Protein AF-A0A7V7DQH1-F1 (afdb_monomer_lite)

Secondary structure (DSSP, 8-state):
--EEEEEE-SGGGSHHHHHHH-TT-EEEEEEEEEEEEEEEBTTS-EEEEEEEEEEEEEEEEEEEHHHHHHHHHHTTGGGTSEEEEEEEETTTEEEEEEEES--SB----HHHHHHHHHHHHHTT--HHHHHHHHHTS--TTS--TTEESSSTTS-SSSEEEEEEEEESS-EEE--TTSPPEEE-SEEEEEEEE--STTHHHHHHHHHH-SS----SHHHHHHHHSEEEEEEEEET--HHHHHHHTTTS--SSTTSS-TT-SS-S-SEEE--TTSPPPP--THHHHGGGTS---

Structure (mmCIF, N/CA/C/O backbone):
data_AF-A0A7V7DQH1-F1
#
_entry.id   AF-A0A7V7DQH1-F1
#
loop_
_atom_site.group_PDB
_atom_site.id
_atom_site.type_symbol
_atom_site.label_atom_id
_atom_site.label_alt_id
_atom_site.label_comp_id
_atom_site.label_asym_id
_atom_site.label_entity_id
_atom_site.label_seq_id
_atom_site.pdbx_PDB_ins_code
_atom_site.Cartn_x
_atom_site.Cartn_y
_atom_site.Cartn_z
_atom_site.occupancy
_atom_site.B_iso_or_equiv
_atom_site.auth_seq_id
_atom_site.auth_comp_id
_atom_site.auth_asym_id
_atom_site.auth_atom_id
_atom_site.pdbx_PDB_model_num
ATOM 1 N N . MET A 1 1 ? -2.880 2.477 38.864 1.00 61.25 1 MET A N 1
ATOM 2 C CA . MET A 1 1 ? -2.645 3.079 37.537 1.00 61.25 1 MET A CA 1
ATOM 3 C C . MET A 1 1 ? -4.002 3.330 36.919 1.00 61.25 1 MET A C 1
ATOM 5 O O . MET A 1 1 ? -4.800 2.398 36.905 1.00 61.25 1 MET A O 1
ATOM 9 N N . MET A 1 2 ? -4.303 4.568 36.522 1.00 75.62 2 MET A N 1
ATOM 10 C CA . MET A 1 2 ? -5.535 4.834 35.783 1.00 75.62 2 MET A CA 1
ATOM 11 C C . MET A 1 2 ? -5.415 4.173 34.412 1.00 75.62 2 MET A C 1
ATOM 13 O O . MET A 1 2 ? -4.374 4.250 33.760 1.00 75.62 2 MET A O 1
ATOM 17 N N . THR A 1 3 ? -6.457 3.448 34.032 1.00 85.88 3 THR A N 1
ATOM 18 C CA . THR A 1 3 ? -6.569 2.834 32.713 1.00 85.88 3 THR A CA 1
ATOM 19 C C . THR A 1 3 ? -7.811 3.388 32.049 1.00 85.88 3 THR A C 1
ATOM 21 O O . THR A 1 3 ? -8.780 3.744 32.726 1.00 85.88 3 THR A O 1
ATOM 24 N N . ARG A 1 4 ? -7.776 3.489 30.727 1.00 93.25 4 ARG A N 1
ATOM 25 C CA . ARG A 1 4 ? -8.931 3.899 29.937 1.00 93.25 4 ARG A CA 1
ATOM 26 C C . ARG A 1 4 ? -9.144 2.944 28.783 1.00 93.25 4 ARG A C 1
ATOM 28 O O . ARG A 1 4 ? -8.233 2.219 28.385 1.00 93.25 4 ARG A O 1
ATOM 35 N N . LEU A 1 5 ? -10.363 2.940 28.270 1.00 97.00 5 LEU A N 1
ATOM 36 C CA . LEU A 1 5 ? -10.703 2.141 27.109 1.00 97.00 5 LEU A CA 1
ATOM 37 C C . LEU A 1 5 ? -10.223 2.843 25.842 1.00 97.00 5 LEU A C 1
ATOM 39 O O . LEU A 1 5 ? -10.343 4.060 25.721 1.00 97.00 5 LEU A O 1
ATOM 43 N N . TYR A 1 6 ? -9.701 2.065 24.905 1.00 96.69 6 TYR A N 1
ATOM 44 C CA . TYR A 1 6 ? -9.311 2.503 23.575 1.00 96.69 6 TYR A CA 1
ATOM 45 C C . TYR A 1 6 ? -9.960 1.594 22.534 1.00 96.69 6 TYR A C 1
ATOM 47 O O . TYR A 1 6 ? -9.806 0.371 22.579 1.00 96.69 6 TYR A O 1
ATOM 55 N N . PHE A 1 7 ? -10.694 2.199 21.605 1.00 97.38 7 PHE A N 1
ATOM 56 C CA . PHE A 1 7 ? -11.323 1.521 20.484 1.00 97.38 7 PHE A CA 1
ATOM 57 C C . PHE A 1 7 ? -10.452 1.647 19.230 1.00 97.38 7 PHE A C 1
ATOM 59 O O . PHE A 1 7 ? -10.270 2.730 18.669 1.00 97.38 7 PHE A O 1
ATOM 66 N N . ALA A 1 8 ? -9.927 0.511 18.774 1.00 96.00 8 ALA A N 1
ATOM 67 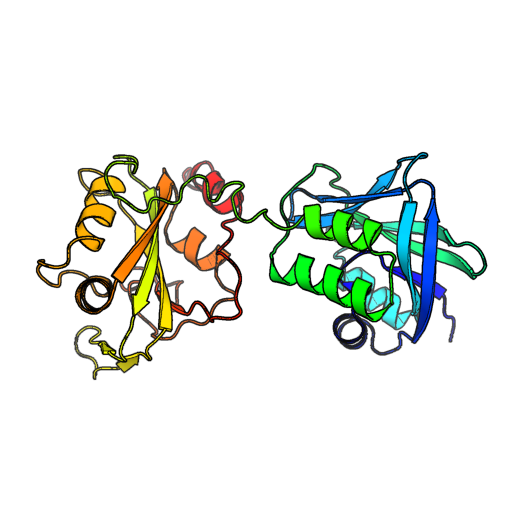C CA . ALA A 1 8 ? -9.135 0.403 17.558 1.00 96.00 8 ALA A CA 1
ATOM 68 C C . ALA A 1 8 ? -9.970 -0.184 16.414 1.00 96.00 8 ALA A C 1
ATOM 70 O O . ALA A 1 8 ? -10.544 -1.259 16.554 1.00 96.00 8 ALA A O 1
ATOM 71 N N . TYR A 1 9 ? -9.967 0.473 15.257 1.00 95.25 9 TYR A N 1
ATOM 72 C CA . TYR A 1 9 ? -10.660 0.021 14.038 1.00 95.25 9 TYR A CA 1
ATOM 73 C C . TYR A 1 9 ? -9.709 -0.172 12.839 1.00 95.25 9 TYR A C 1
ATOM 75 O O . TYR A 1 9 ? -10.132 -0.587 11.763 1.00 95.25 9 TYR A O 1
ATOM 83 N N . GLY A 1 10 ? -8.421 0.153 13.012 1.00 93.00 10 GLY A N 1
ATOM 84 C CA . GLY A 1 10 ? -7.373 0.074 11.991 1.00 93.00 10 GLY A CA 1
ATOM 85 C C . GLY A 1 10 ? -6.230 -0.860 12.393 1.00 93.00 10 GLY A C 1
ATOM 86 O O . GLY A 1 10 ? -6.445 -1.916 12.984 1.00 93.00 10 GLY A O 1
ATOM 87 N N . SER A 1 11 ? -4.987 -0.480 12.091 1.00 85.38 11 SER A N 1
ATOM 88 C CA . SER A 1 11 ? -3.811 -1.343 12.311 1.00 85.38 11 SER A CA 1
ATOM 89 C C . SER A 1 11 ? -3.567 -1.697 13.790 1.00 85.38 11 SER A C 1
ATOM 91 O O . SER A 1 11 ? -3.067 -2.780 14.092 1.00 85.38 11 SER A O 1
ATOM 93 N N . ASN A 1 12 ? -4.020 -0.843 14.715 1.00 90.88 12 ASN A N 1
ATOM 94 C CA . ASN A 1 12 ? -4.047 -1.089 16.163 1.00 90.88 12 ASN A CA 1
ATOM 95 C C . ASN A 1 12 ? -5.016 -2.219 16.594 1.00 90.88 12 ASN A C 1
ATOM 97 O O . ASN A 1 12 ? -5.122 -2.534 17.774 1.00 90.88 12 ASN A O 1
ATOM 101 N N . MET A 1 13 ? -5.737 -2.871 15.679 1.00 93.50 13 MET A N 1
ATOM 102 C CA . MET A 1 13 ? -6.427 -4.131 15.991 1.00 93.50 13 MET A CA 1
ATOM 103 C C . MET A 1 13 ? -5.450 -5.316 16.090 1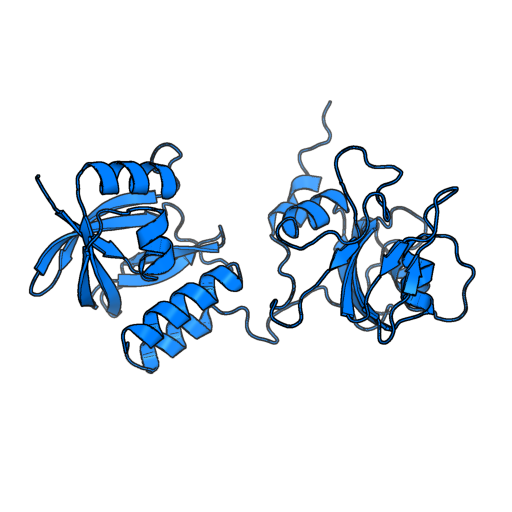.00 93.50 13 MET A C 1
ATOM 105 O O . MET A 1 13 ? -5.720 -6.301 16.780 1.00 93.50 13 MET A O 1
ATOM 109 N N . CYS A 1 14 ? -4.299 -5.235 15.412 1.00 86.81 14 CYS A N 1
ATOM 110 C CA . CYS A 1 14 ? -3.291 -6.290 15.408 1.00 86.81 14 CYS A CA 1
ATOM 111 C C . CYS A 1 14 ? -2.554 -6.343 16.754 1.00 86.81 14 CYS A C 1
ATOM 113 O O . CYS A 1 14 ? -1.917 -5.374 17.170 1.00 86.81 14 CYS A O 1
ATOM 115 N N . LYS A 1 15 ? -2.570 -7.511 17.409 1.00 80.31 15 LYS A N 1
ATOM 116 C CA . LYS A 1 15 ? -1.945 -7.710 18.727 1.00 80.31 15 LYS A CA 1
ATOM 117 C C . LYS A 1 15 ? -0.443 -7.421 18.721 1.00 80.31 15 LYS A C 1
ATOM 119 O O . LYS A 1 15 ? 0.053 -6.790 19.647 1.00 80.31 15 LYS A O 1
ATOM 124 N N . THR A 1 16 ? 0.273 -7.865 17.690 1.00 76.62 16 THR A N 1
ATOM 125 C CA . THR A 1 16 ? 1.726 -7.669 17.581 1.00 76.62 16 THR A CA 1
ATOM 126 C C . THR A 1 16 ? 2.078 -6.195 17.392 1.00 76.62 16 THR A C 1
ATOM 128 O O . THR A 1 16 ? 2.995 -5.697 18.039 1.00 76.62 16 THR A O 1
ATOM 131 N N . GLN A 1 17 ? 1.319 -5.475 16.557 1.00 78.69 17 GLN A N 1
ATOM 132 C CA . GLN A 1 17 ? 1.522 -4.036 16.367 1.00 78.69 17 GLN A CA 1
ATOM 133 C C . GLN A 1 17 ? 1.190 -3.252 17.639 1.00 78.69 17 GLN A C 1
ATOM 135 O O . GLN A 1 17 ? 1.956 -2.370 18.024 1.00 78.69 17 GLN A O 1
ATOM 140 N N . MET A 1 18 ? 0.104 -3.613 18.329 1.00 85.56 18 MET A N 1
ATOM 141 C CA . MET A 1 18 ? -0.248 -2.991 19.605 1.00 85.56 18 MET A CA 1
ATOM 142 C C . MET A 1 18 ? 0.793 -3.238 20.682 1.00 85.56 18 MET A C 1
ATOM 144 O O . MET A 1 18 ? 1.191 -2.288 21.336 1.00 85.56 18 MET A O 1
ATOM 148 N N . ALA A 1 19 ? 1.305 -4.460 20.828 1.00 79.75 19 ALA A N 1
ATOM 149 C CA . ALA A 1 19 ? 2.340 -4.749 21.819 1.00 79.75 19 ALA A CA 1
ATOM 150 C C . ALA A 1 19 ? 3.630 -3.937 21.590 1.00 79.75 19 ALA A C 1
ATOM 152 O O . ALA A 1 19 ? 4.309 -3.591 22.551 1.00 79.75 19 ALA A O 1
ATOM 153 N N . ALA A 1 20 ? 3.961 -3.616 20.333 1.00 74.00 20 ALA A N 1
ATOM 154 C CA . ALA A 1 20 ? 5.116 -2.783 20.003 1.00 74.00 20 ALA A CA 1
ATOM 155 C C . ALA A 1 20 ? 4.892 -1.291 20.309 1.00 74.00 20 ALA A C 1
ATOM 157 O O . ALA A 1 20 ? 5.822 -0.611 20.734 1.00 74.00 20 ALA A O 1
ATOM 158 N N . ARG A 1 21 ? 3.674 -0.779 20.086 1.00 82.00 21 ARG A N 1
ATOM 159 C CA . ARG A 1 21 ? 3.314 0.639 20.303 1.00 82.00 21 ARG A CA 1
ATOM 160 C C . ARG A 1 21 ? 2.955 0.936 21.755 1.00 82.00 21 ARG A C 1
ATOM 162 O O . ARG A 1 21 ? 3.236 2.010 22.265 1.00 82.00 21 ARG A O 1
ATOM 169 N N . SER A 1 22 ? 2.311 -0.025 22.396 1.00 85.62 22 SER A N 1
ATOM 170 C CA . SER A 1 22 ? 1.648 0.096 23.684 1.00 85.62 22 SER A CA 1
ATOM 171 C C . SER A 1 22 ? 1.810 -1.220 24.463 1.00 85.62 22 SER A C 1
ATOM 173 O O . SER A 1 22 ? 0.903 -2.056 24.500 1.00 85.62 22 SER A O 1
ATOM 175 N N . PRO A 1 23 ? 2.990 -1.455 25.066 1.00 84.31 23 PRO A N 1
ATOM 176 C CA . PRO A 1 23 ? 3.298 -2.717 25.740 1.00 84.31 23 PRO A CA 1
ATOM 177 C C . PRO A 1 23 ? 2.399 -3.022 26.946 1.00 84.31 23 PRO A C 1
ATOM 179 O O . PRO A 1 23 ? 2.275 -4.185 27.330 1.00 84.31 23 PRO A O 1
ATOM 182 N N . GLY A 1 24 ? 1.791 -1.995 27.555 1.00 86.06 24 GLY A N 1
ATOM 183 C CA . GLY A 1 24 ? 0.866 -2.138 28.679 1.00 86.06 24 GLY A CA 1
ATOM 184 C C . GLY A 1 24 ? -0.577 -2.436 28.265 1.00 86.06 24 GLY A C 1
ATOM 185 O O . GLY A 1 24 ? -1.389 -2.776 29.129 1.00 86.06 24 GLY A O 1
ATOM 186 N N . ALA A 1 25 ? -0.903 -2.359 26.968 1.00 91.94 25 ALA A N 1
ATOM 187 C CA . ALA A 1 25 ? -2.261 -2.560 26.482 1.00 91.94 25 ALA A CA 1
ATOM 188 C C . ALA A 1 25 ? -2.753 -3.998 26.685 1.00 91.94 25 ALA A C 1
ATOM 190 O O . ALA A 1 25 ? -2.120 -4.976 26.278 1.00 91.94 25 ALA A O 1
ATOM 191 N N . GLN A 1 26 ? -3.962 -4.126 27.227 1.00 94.00 26 GLN A N 1
ATOM 192 C CA . GLN A 1 26 ? -4.648 -5.405 27.388 1.00 94.00 26 GLN A CA 1
ATOM 193 C C . GLN A 1 26 ? -5.870 -5.474 26.479 1.00 94.00 26 GLN A C 1
ATOM 195 O O . GLN A 1 26 ? -6.753 -4.621 26.546 1.00 94.00 26 GLN A O 1
ATOM 200 N N . ARG A 1 27 ? -5.948 -6.504 25.630 1.00 94.81 27 ARG A N 1
ATOM 201 C CA . ARG A 1 27 ? -7.113 -6.712 24.761 1.00 94.81 27 ARG A CA 1
ATOM 202 C C . ARG A 1 27 ? -8.289 -7.205 25.597 1.00 94.81 27 ARG A C 1
ATOM 204 O O . ARG A 1 27 ? -8.211 -8.303 26.143 1.00 94.81 27 ARG A O 1
ATOM 211 N N . LEU A 1 28 ? -9.370 -6.434 25.655 1.00 95.12 28 LEU A N 1
ATOM 212 C CA . LEU A 1 28 ? -10.588 -6.808 26.380 1.00 95.12 28 LEU A CA 1
ATOM 213 C C . LEU A 1 28 ? -11.578 -7.576 25.503 1.00 95.12 28 LEU A C 1
ATOM 215 O O . LEU A 1 28 ? -12.331 -8.403 26.009 1.00 95.12 28 LEU A O 1
ATOM 219 N N . GLY A 1 29 ? -11.589 -7.316 24.196 1.00 93.00 29 GLY A N 1
ATOM 220 C CA . GLY A 1 29 ? -12.485 -7.998 23.269 1.00 93.00 29 GLY A CA 1
ATOM 221 C C . GLY A 1 29 ? -12.686 -7.235 21.971 1.00 93.00 29 GLY A C 1
ATOM 222 O O . GLY A 1 29 ? -11.903 -6.351 21.626 1.00 93.00 29 GLY A O 1
ATOM 223 N N . SER A 1 30 ? -13.751 -7.589 21.265 1.00 95.25 30 SER A N 1
ATOM 224 C CA . SER A 1 30 ? -14.192 -6.943 20.034 1.00 95.25 30 SER A CA 1
ATOM 225 C C . SER A 1 30 ? -15.632 -6.479 20.156 1.00 95.25 30 SER A C 1
ATOM 227 O O . SER A 1 30 ? -16.431 -7.126 20.833 1.00 95.25 30 SER A O 1
ATOM 229 N N . VAL A 1 31 ? -15.976 -5.398 19.466 1.00 96.38 31 VAL A N 1
ATOM 230 C CA . VAL A 1 31 ? -17.306 -4.788 19.538 1.00 96.38 31 VAL A CA 1
ATOM 231 C C . VAL A 1 31 ? -17.758 -4.290 18.170 1.00 96.38 31 VAL A C 1
ATOM 233 O O . VAL A 1 31 ? -16.936 -3.892 17.343 1.00 96.38 31 VAL A O 1
ATOM 236 N N . GLU A 1 32 ? -19.069 -4.319 17.951 1.00 96.31 32 GLU A N 1
ATOM 237 C CA . GLU A 1 32 ? -19.754 -3.671 16.833 1.00 96.31 32 GLU A CA 1
ATOM 238 C C . GLU A 1 32 ? -20.304 -2.323 17.306 1.00 96.31 32 GLU A C 1
ATOM 240 O O . GLU A 1 32 ? -20.982 -2.263 18.334 1.00 96.31 32 GLU A O 1
ATOM 245 N N . ILE A 1 33 ? -20.049 -1.253 16.556 1.00 95.25 33 ILE A N 1
ATOM 246 C CA . ILE A 1 33 ? -20.656 0.059 16.806 1.00 95.25 33 ILE A CA 1
ATOM 247 C C . ILE A 1 33 ? -21.391 0.552 15.562 1.00 95.25 33 ILE A C 1
ATOM 249 O O . ILE A 1 33 ? -20.958 0.311 14.435 1.00 95.25 33 ILE A O 1
ATOM 253 N N . ALA A 1 34 ? -22.511 1.240 15.769 1.00 94.69 34 ALA A N 1
ATOM 254 C CA . ALA A 1 34 ? -23.306 1.853 14.709 1.00 94.69 34 ALA A CA 1
ATOM 255 C C . ALA A 1 34 ? -22.957 3.338 14.539 1.00 94.69 34 ALA A C 1
ATOM 257 O O . ALA A 1 34 ? -22.399 3.958 15.442 1.00 94.69 34 ALA A O 1
ATOM 258 N N . GLY A 1 35 ? -23.324 3.917 13.396 1.00 93.81 35 GLY A N 1
ATOM 259 C CA . GLY A 1 35 ? -23.179 5.353 13.145 1.00 93.81 35 GLY A CA 1
ATOM 260 C C . GLY A 1 35 ? -21.861 5.761 12.490 1.00 93.81 35 GLY A C 1
ATOM 261 O O . GLY A 1 35 ? -21.661 6.945 12.221 1.00 93.81 35 GLY A O 1
ATOM 262 N N . TYR A 1 36 ? -20.991 4.795 12.194 1.00 94.81 36 TYR A N 1
ATOM 263 C CA . TYR A 1 36 ? -19.695 5.020 11.566 1.00 94.81 36 TYR A CA 1
ATOM 264 C C . TYR A 1 36 ? -19.475 4.061 10.401 1.00 94.81 36 TYR A C 1
ATOM 266 O O . TYR A 1 36 ? -19.968 2.932 10.407 1.00 94.81 36 TYR A O 1
ATOM 274 N N . ARG A 1 37 ? -18.681 4.507 9.427 1.00 93.75 37 ARG A N 1
ATOM 275 C CA . ARG A 1 37 ? -18.186 3.705 8.305 1.00 93.75 37 ARG A CA 1
ATOM 276 C C . ARG A 1 37 ? -16.665 3.770 8.241 1.00 93.75 37 ARG A C 1
ATOM 278 O O . ARG A 1 37 ? -16.081 4.838 8.419 1.00 93.75 37 ARG A O 1
ATOM 285 N N . PHE A 1 38 ? -16.043 2.630 7.951 1.00 95.06 38 PHE A N 1
ATOM 286 C CA . PHE A 1 38 ? -14.605 2.529 7.718 1.00 95.06 38 PHE A CA 1
ATOM 287 C C . PHE A 1 38 ? -14.215 3.181 6.384 1.00 95.06 38 PHE A C 1
ATOM 289 O O . PHE A 1 38 ? -14.853 2.945 5.356 1.00 95.06 38 PHE A O 1
ATOM 296 N N . LEU A 1 39 ? -13.140 3.968 6.392 1.00 91.31 39 LEU A N 1
ATOM 297 C CA . LEU A 1 39 ? -12.598 4.631 5.211 1.00 91.31 39 LEU A CA 1
ATOM 298 C C . LEU A 1 39 ? -11.069 4.592 5.226 1.00 91.31 39 LEU A C 1
ATOM 300 O O . LEU A 1 39 ? -10.459 4.715 6.281 1.00 91.31 39 LEU A O 1
ATOM 304 N N . ILE A 1 40 ? -10.439 4.470 4.057 1.00 85.38 40 ILE A N 1
ATOM 305 C CA . ILE A 1 40 ? -9.021 4.808 3.893 1.00 85.38 40 ILE A CA 1
ATOM 306 C C . ILE A 1 40 ? -8.920 6.229 3.344 1.00 85.38 40 ILE A C 1
ATOM 308 O O . ILE A 1 40 ? -9.505 6.519 2.302 1.00 85.38 40 ILE A O 1
ATOM 312 N N . ASN A 1 41 ? -8.202 7.111 4.039 1.00 81.44 41 ASN A N 1
ATOM 313 C CA . ASN A 1 41 ? -8.057 8.513 3.648 1.00 81.44 41 ASN A CA 1
ATOM 314 C C . ASN A 1 41 ? -7.056 8.706 2.495 1.00 81.44 41 ASN A C 1
ATOM 316 O O . ASN A 1 41 ? -6.399 7.753 2.063 1.00 81.44 41 ASN A O 1
ATOM 320 N N . LYS A 1 42 ? -6.882 9.940 2.000 1.00 73.69 42 LYS A N 1
ATOM 321 C CA . LYS A 1 42 ? -5.991 10.222 0.858 1.00 73.69 42 LYS A CA 1
ATOM 322 C C . LYS A 1 42 ? -4.519 9.919 1.150 1.00 73.69 42 LYS A C 1
ATOM 324 O O . LYS A 1 42 ? -3.744 9.733 0.215 1.00 73.69 42 LYS A O 1
ATOM 329 N N . GLN A 1 43 ? -4.130 9.871 2.426 1.00 69.19 43 GLN A N 1
ATOM 330 C CA . GLN A 1 43 ? -2.795 9.461 2.866 1.00 69.19 43 GLN A CA 1
ATOM 331 C C . GLN A 1 43 ? -2.626 7.938 2.967 1.00 69.19 43 GLN A C 1
ATOM 333 O O . GLN A 1 43 ? -1.514 7.475 3.208 1.00 69.19 43 GLN A O 1
ATOM 338 N N . GLY A 1 44 ? -3.688 7.160 2.755 1.00 72.75 44 GLY A N 1
ATOM 339 C CA . GLY A 1 44 ? -3.641 5.701 2.768 1.00 72.75 44 GLY A CA 1
ATOM 340 C C . GLY A 1 44 ? -3.826 5.072 4.150 1.00 72.75 44 GLY A C 1
ATOM 341 O O . GLY A 1 44 ? -3.543 3.884 4.305 1.00 72.75 44 GLY A O 1
ATOM 342 N N . TYR A 1 45 ? -4.316 5.828 5.138 1.00 84.19 45 TYR A N 1
ATOM 343 C CA . TYR A 1 45 ? -4.554 5.341 6.499 1.00 84.19 45 TYR A CA 1
ATOM 344 C C . TYR A 1 45 ? -6.044 5.243 6.836 1.00 84.19 45 TYR A C 1
ATOM 346 O O . TYR A 1 45 ? -6.871 5.960 6.275 1.00 84.19 45 TYR A O 1
ATOM 354 N N . AL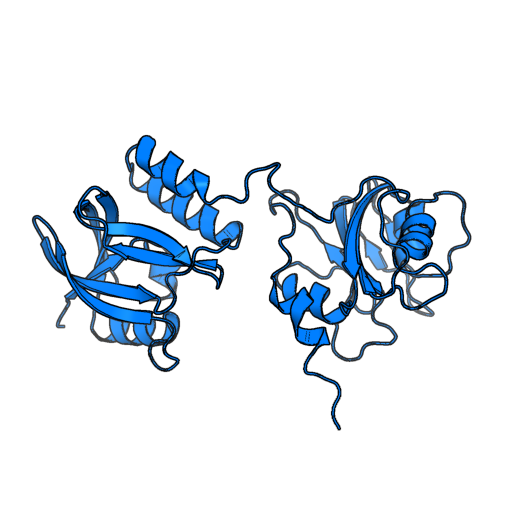A A 1 46 ? -6.381 4.337 7.753 1.00 90.81 46 ALA A N 1
ATOM 355 C CA . ALA A 1 46 ? -7.749 4.108 8.192 1.00 90.81 46 ALA A CA 1
ATOM 356 C C . ALA A 1 46 ? -8.298 5.284 9.007 1.00 90.81 46 ALA A C 1
ATOM 358 O O . ALA A 1 46 ? -7.666 5.751 9.943 1.00 90.81 46 ALA A O 1
ATOM 359 N N . THR A 1 47 ? -9.523 5.691 8.705 1.00 92.88 47 THR A N 1
ATOM 360 C CA . THR A 1 47 ? -10.316 6.633 9.493 1.00 92.88 47 THR A CA 1
ATOM 361 C C . THR A 1 47 ? -11.771 6.175 9.543 1.00 92.88 47 THR A C 1
ATOM 363 O O . THR A 1 47 ? -12.164 5.211 8.877 1.00 92.88 47 THR A O 1
ATOM 366 N N . LEU A 1 48 ? -12.578 6.873 10.334 1.00 92.69 48 LEU A N 1
ATOM 367 C CA . LEU A 1 48 ? -14.016 6.679 10.416 1.00 92.69 48 LEU A CA 1
ATOM 368 C C . LEU A 1 48 ? -14.732 7.946 9.958 1.00 92.69 48 LEU A C 1
ATOM 370 O O . LEU A 1 48 ? -14.351 9.056 10.330 1.00 92.69 48 LEU A O 1
ATOM 374 N N . ILE A 1 49 ? -15.796 7.765 9.184 1.00 91.44 49 ILE A N 1
ATOM 375 C CA . ILE A 1 49 ? -16.726 8.836 8.818 1.00 91.44 49 ILE A CA 1
ATOM 376 C C . ILE A 1 49 ? -18.095 8.557 9.430 1.00 91.44 49 ILE A C 1
ATOM 378 O O . ILE A 1 49 ? -18.487 7.396 9.570 1.00 91.44 49 ILE A O 1
ATOM 382 N N . SER A 1 50 ? -18.823 9.613 9.785 1.00 90.19 50 SER A N 1
ATOM 383 C CA . SER A 1 50 ? -20.184 9.489 10.307 1.00 90.19 50 SER A CA 1
ATOM 384 C C . SER A 1 50 ? -21.127 8.965 9.223 1.00 90.19 50 SER A C 1
ATOM 386 O O . SER A 1 50 ? -21.277 9.577 8.167 1.00 90.19 50 SER A O 1
ATOM 388 N N . ASP A 1 51 ? -21.787 7.847 9.499 1.00 93.12 51 ASP A N 1
ATOM 389 C CA . ASP A 1 51 ? -22.814 7.245 8.649 1.00 93.12 51 ASP A CA 1
ATOM 390 C C . ASP A 1 51 ? -23.831 6.522 9.551 1.00 93.12 51 ASP A C 1
ATOM 392 O O . ASP A 1 51 ? -23.569 5.402 9.997 1.00 93.12 51 ASP A O 1
ATOM 396 N N . PRO A 1 52 ? -25.003 7.134 9.823 1.00 92.00 52 PRO A N 1
ATOM 397 C CA . PRO A 1 52 ? -26.038 6.568 10.694 1.00 92.00 52 PRO A CA 1
ATOM 398 C C . PRO A 1 52 ? -26.544 5.180 10.282 1.00 92.00 52 PRO A C 1
ATOM 400 O O . PRO A 1 52 ? -27.131 4.475 11.100 1.00 92.00 52 PRO A O 1
ATOM 403 N N . SER A 1 53 ? -26.354 4.795 9.017 1.00 92.19 53 SER A N 1
ATOM 404 C CA . SER A 1 53 ? -26.794 3.505 8.479 1.00 92.19 53 SER A CA 1
ATOM 405 C C . SER A 1 53 ? -25.722 2.417 8.561 1.00 92.19 53 SER A C 1
ATOM 407 O O . SER A 1 53 ? -26.037 1.231 8.437 1.00 92.19 53 SER A O 1
ATOM 409 N N . ALA A 1 54 ? -24.463 2.809 8.760 1.00 93.50 54 ALA A N 1
ATOM 410 C CA . ALA A 1 54 ? -23.330 1.905 8.765 1.00 93.50 54 ALA A CA 1
ATOM 411 C C . ALA A 1 54 ? -22.992 1.409 10.169 1.00 93.50 54 ALA A C 1
ATOM 413 O O . ALA A 1 54 ? -23.411 1.954 11.198 1.00 93.50 54 ALA A O 1
ATOM 414 N N . ARG A 1 55 ? -22.222 0.326 10.181 1.00 94.06 55 ARG A N 1
ATOM 415 C CA . ARG A 1 55 ? -21.688 -0.286 11.385 1.00 94.06 55 ARG A CA 1
ATOM 416 C C . ARG A 1 55 ? -20.249 -0.691 11.134 1.00 94.06 55 ARG A C 1
ATOM 418 O O . ARG A 1 55 ? -19.911 -1.101 10.025 1.00 94.06 55 ARG A O 1
ATOM 425 N N . ILE A 1 56 ? -19.426 -0.617 12.168 1.00 95.75 56 ILE A N 1
ATOM 426 C CA . ILE A 1 56 ? -18.040 -1.074 12.125 1.00 95.75 56 ILE A CA 1
ATOM 427 C C . ILE A 1 56 ? -17.771 -2.054 13.254 1.00 95.75 56 ILE A C 1
ATOM 429 O O . ILE A 1 56 ? -18.420 -2.018 14.298 1.00 95.75 56 ILE A O 1
ATOM 433 N N . PHE A 1 57 ? -16.757 -2.884 13.048 1.00 97.19 57 PHE A N 1
ATOM 434 C CA . PHE A 1 57 ? -16.192 -3.739 14.078 1.00 97.19 57 PHE A CA 1
ATOM 435 C C . PHE A 1 57 ? -14.794 -3.249 14.428 1.00 97.19 57 PHE A C 1
ATOM 437 O O . PHE A 1 57 ? -14.029 -2.849 13.545 1.00 97.19 57 PHE A O 1
ATOM 444 N N . GLY A 1 58 ? -14.460 -3.315 15.711 1.00 96.69 58 GLY A N 1
ATOM 445 C CA . GLY A 1 58 ? -13.139 -2.960 16.207 1.00 96.69 58 GLY A CA 1
ATOM 446 C C . GLY A 1 58 ? -12.765 -3.709 17.477 1.00 96.69 58 GLY A C 1
ATOM 447 O O . GLY A 1 58 ? -13.548 -4.482 18.033 1.00 96.69 58 GLY A O 1
ATOM 448 N N . THR A 1 59 ? -11.535 -3.483 17.920 1.00 97.00 59 THR A N 1
ATOM 449 C CA . THR A 1 59 ? -10.942 -4.076 19.116 1.00 97.00 59 THR A CA 1
ATOM 450 C C . THR A 1 59 ? -10.993 -3.091 20.272 1.00 97.00 59 THR A C 1
ATOM 452 O O . THR A 1 59 ? -10.604 -1.934 20.121 1.00 97.00 59 THR A O 1
ATOM 455 N N . ILE A 1 60 ? -11.410 -3.568 21.442 1.00 97.31 60 ILE A N 1
ATOM 456 C CA . ILE A 1 60 ? -11.328 -2.819 22.691 1.00 97.31 60 ILE A CA 1
ATOM 457 C C . ILE A 1 60 ? -10.065 -3.214 23.442 1.00 97.31 60 ILE A C 1
ATOM 459 O O . ILE A 1 60 ? -9.834 -4.387 23.757 1.00 97.31 60 ILE A O 1
ATOM 463 N N . TRP A 1 61 ? -9.279 -2.197 23.767 1.00 96.88 61 TRP A N 1
ATOM 464 C CA . TRP A 1 61 ? -8.091 -2.279 24.597 1.00 96.88 61 TRP A CA 1
ATOM 465 C C . TRP A 1 61 ? -8.313 -1.524 25.907 1.00 96.88 61 TRP A C 1
ATOM 467 O O . TRP A 1 61 ? -8.943 -0.470 25.923 1.00 96.88 61 TRP A O 1
ATOM 477 N N . SER A 1 62 ? -7.768 -2.041 27.002 1.00 96.00 62 SER A N 1
ATOM 478 C CA . SER A 1 62 ? -7.461 -1.253 28.193 1.00 96.00 62 SER A CA 1
ATOM 479 C C . SER A 1 62 ? -6.030 -0.750 28.051 1.00 96.00 62 SER A C 1
ATOM 481 O O . SER A 1 62 ? -5.125 -1.563 27.861 1.00 96.00 62 SER A O 1
ATOM 483 N N . ILE A 1 63 ? -5.833 0.566 28.097 1.00 95.19 63 ILE A N 1
ATOM 484 C CA . ILE A 1 63 ? -4.521 1.209 27.963 1.00 95.19 63 ILE A CA 1
ATOM 485 C C . ILE A 1 63 ? -4.205 2.041 29.208 1.00 95.19 63 ILE A C 1
ATOM 487 O O . ILE A 1 63 ? -5.107 2.599 29.840 1.00 95.19 63 ILE A O 1
ATOM 491 N N . THR A 1 64 ? -2.927 2.116 29.574 1.00 93.06 64 THR A N 1
ATOM 492 C CA . THR A 1 64 ? -2.434 3.021 30.624 1.00 93.06 64 THR A CA 1
ATOM 493 C C . THR A 1 64 ? -2.247 4.450 30.097 1.00 93.06 64 THR A C 1
ATOM 495 O O . THR A 1 64 ? -2.282 4.697 28.895 1.00 93.06 64 THR A O 1
ATOM 498 N N . GLU A 1 65 ? -1.997 5.418 30.980 1.00 89.75 65 GLU A N 1
ATOM 499 C CA . GLU A 1 65 ? -1.621 6.780 30.556 1.00 89.75 65 GLU A CA 1
ATOM 500 C C . GLU A 1 65 ? -0.315 6.807 29.741 1.00 89.75 65 GLU A C 1
ATOM 502 O O . GLU A 1 65 ? -0.186 7.578 28.792 1.00 89.75 65 GLU A O 1
ATOM 507 N N . GLN A 1 66 ? 0.651 5.939 30.072 1.00 87.81 66 GLN A N 1
ATOM 508 C CA . GLN A 1 66 ? 1.905 5.830 29.322 1.00 87.81 66 GLN A CA 1
ATOM 509 C C . GLN A 1 66 ? 1.669 5.260 27.920 1.00 87.81 66 GLN A C 1
ATOM 511 O O . GLN A 1 66 ? 2.264 5.733 26.953 1.00 87.81 66 GLN A O 1
ATOM 516 N N . ASP A 1 67 ? 0.788 4.268 27.815 1.00 88.44 67 ASP A N 1
ATOM 517 C CA . ASP A 1 67 ? 0.339 3.709 26.543 1.00 88.44 67 ASP A CA 1
ATOM 518 C C . ASP A 1 67 ? -0.349 4.769 25.671 1.00 88.44 67 ASP A C 1
ATOM 520 O O . ASP A 1 67 ? -0.026 4.890 24.491 1.00 88.44 67 ASP A O 1
ATOM 524 N N . GLU A 1 68 ? -1.249 5.576 26.246 1.00 88.94 68 GLU A N 1
ATOM 525 C CA . GLU A 1 68 ? -1.892 6.679 25.522 1.00 88.94 68 GLU A CA 1
ATOM 526 C C . GLU A 1 68 ? -0.862 7.682 24.997 1.00 88.94 68 GLU A C 1
ATOM 528 O O . GLU A 1 68 ? -0.921 8.044 23.827 1.00 88.94 68 GLU A O 1
ATOM 533 N N . ALA A 1 69 ? 0.118 8.081 25.813 1.00 85.50 69 ALA A N 1
ATOM 534 C CA . ALA A 1 69 ? 1.160 9.008 25.378 1.00 85.50 69 ALA A CA 1
ATOM 535 C C . ALA A 1 69 ? 2.004 8.448 24.214 1.00 85.50 69 ALA A C 1
ATOM 537 O O . ALA A 1 69 ? 2.404 9.200 23.325 1.00 85.50 69 ALA A O 1
ATOM 538 N N . GLN A 1 70 ? 2.266 7.135 24.185 1.00 83.25 70 GLN A N 1
ATOM 539 C CA . GLN A 1 70 ? 2.937 6.492 23.048 1.00 83.25 70 GLN A CA 1
ATOM 540 C C . GLN A 1 70 ? 2.044 6.446 21.804 1.00 83.25 70 GLN A C 1
ATOM 542 O O . GLN A 1 70 ? 2.521 6.707 20.698 1.00 83.25 70 GLN A O 1
ATOM 547 N N . LEU A 1 71 ? 0.751 6.161 21.975 1.00 82.56 71 LEU A N 1
ATOM 548 C CA . LEU A 1 71 ? -0.221 6.198 20.883 1.00 82.56 71 LEU A CA 1
ATOM 549 C C . LEU A 1 71 ? -0.365 7.614 20.312 1.00 82.56 71 LEU A C 1
ATOM 551 O O . LEU A 1 71 ? -0.354 7.760 19.100 1.00 82.56 71 LEU A O 1
ATOM 555 N N . ASP A 1 72 ? -0.390 8.659 21.139 1.00 81.88 72 ASP A N 1
ATOM 556 C CA . ASP A 1 72 ? -0.443 10.057 20.685 1.00 81.88 72 ASP A CA 1
ATOM 557 C C . ASP A 1 72 ? 0.750 10.436 19.792 1.00 81.88 72 ASP A C 1
ATOM 559 O O . ASP A 1 72 ? 0.593 11.147 18.793 1.00 81.88 72 ASP A O 1
ATOM 563 N N . ILE A 1 73 ? 1.949 9.955 20.146 1.00 73.31 73 ILE A N 1
ATOM 564 C CA . ILE A 1 73 ? 3.165 10.128 19.340 1.00 73.31 73 ILE A CA 1
ATOM 565 C C . ILE A 1 73 ? 3.026 9.359 18.024 1.00 73.31 73 ILE A C 1
ATOM 567 O O . ILE A 1 73 ? 3.316 9.905 16.961 1.00 73.31 73 ILE A O 1
ATOM 571 N N . TYR A 1 74 ? 2.565 8.108 18.088 1.00 63.19 74 TYR A N 1
ATOM 572 C CA . TYR A 1 74 ? 2.420 7.242 16.921 1.00 63.19 74 TYR A CA 1
ATOM 573 C C . TYR A 1 74 ? 1.376 7.766 15.921 1.00 63.19 74 TYR A C 1
ATOM 575 O O . TYR A 1 74 ? 1.671 7.928 14.738 1.00 63.19 74 TYR A O 1
ATOM 583 N N . GLU A 1 75 ? 0.185 8.115 16.405 1.00 63.47 75 GLU A N 1
ATOM 584 C CA . GLU A 1 75 ? -0.911 8.711 15.628 1.00 63.47 75 GLU A CA 1
ATOM 585 C C . GLU A 1 75 ? -0.609 10.167 15.221 1.00 63.47 75 GLU A C 1
ATOM 587 O O . GLU A 1 75 ? -1.381 10.811 14.508 1.00 63.47 75 GLU A O 1
ATOM 592 N N . SER A 1 76 ? 0.550 10.691 15.643 1.00 64.06 76 SER A N 1
ATOM 593 C CA . SER A 1 76 ? 1.085 11.996 15.263 1.00 64.06 76 SER A CA 1
ATOM 594 C C . SER A 1 76 ? 0.092 13.139 15.516 1.00 64.06 76 SER A C 1
ATOM 596 O O . SER A 1 76 ? -0.031 14.069 14.708 1.00 64.06 76 SER A O 1
ATOM 598 N N . VAL A 1 77 ? -0.597 13.090 16.663 1.00 54.31 77 VAL A N 1
ATOM 599 C CA . VAL A 1 77 ? -1.632 14.057 17.083 1.00 54.31 77 VAL A CA 1
ATOM 600 C C . VAL A 1 77 ? -1.081 15.489 17.099 1.00 54.31 77 VAL A C 1
ATOM 602 O O . VAL A 1 77 ? -1.747 16.426 16.662 1.00 54.31 77 VAL A O 1
ATOM 605 N N . ALA A 1 78 ? 0.187 15.658 17.491 1.00 39.78 78 ALA A N 1
ATOM 606 C CA . ALA A 1 78 ? 0.884 16.948 17.495 1.00 39.78 78 ALA A CA 1
ATOM 607 C C . ALA A 1 78 ? 1.108 17.552 16.090 1.00 39.78 78 ALA A C 1
ATOM 609 O O . ALA A 1 78 ? 1.312 18.756 15.970 1.00 39.78 78 ALA A O 1
ATOM 610 N N . SER A 1 79 ? 1.049 16.735 15.032 1.00 47.81 79 SER A N 1
ATOM 611 C CA . SER A 1 79 ? 1.149 17.168 13.627 1.00 47.81 79 SER A CA 1
ATOM 612 C C . SER A 1 79 ? -0.208 17.227 12.907 1.00 47.81 79 SER A C 1
ATOM 614 O O . SER A 1 79 ? -0.255 17.411 11.692 1.00 47.81 79 SER A O 1
ATOM 616 N N . SER A 1 80 ? -1.310 17.077 13.657 1.00 59.91 80 SER A N 1
ATOM 617 C CA . SER A 1 80 ? -2.693 17.150 13.164 1.00 59.91 80 SER A CA 1
ATOM 618 C C . SER A 1 80 ? -3.091 16.055 12.162 1.00 59.91 80 SER A C 1
ATOM 620 O O . SER A 1 80 ? -4.000 16.257 11.365 1.00 59.91 80 SER A O 1
ATOM 622 N N . LEU A 1 81 ? -2.458 14.877 12.181 1.00 58.62 81 LEU A N 1
ATOM 623 C CA . LEU A 1 81 ? -2.921 13.761 11.342 1.00 58.62 81 LEU A CA 1
ATOM 624 C C . LEU A 1 81 ? -4.221 13.148 11.878 1.00 58.62 81 LEU A C 1
ATOM 626 O O . LEU A 1 81 ? -5.126 12.866 11.089 1.00 58.62 81 LEU A O 1
ATOM 630 N N . TYR A 1 82 ? -4.333 13.020 13.204 1.00 61.88 82 TYR A N 1
ATOM 631 C CA . TYR A 1 82 ? -5.511 12.493 13.888 1.00 61.88 82 TYR A CA 1
ATOM 632 C C . TYR A 1 82 ? -5.970 13.399 15.035 1.00 61.88 82 TYR A C 1
ATOM 634 O O . TYR A 1 82 ? -5.159 14.015 15.728 1.00 61.88 82 TYR A O 1
ATOM 642 N N . LEU A 1 83 ? -7.285 13.445 15.249 1.00 81.81 83 LEU A N 1
ATOM 643 C CA . LEU A 1 83 ? -7.930 13.999 16.435 1.00 81.81 83 LEU A CA 1
ATOM 644 C C . LEU A 1 83 ? -8.321 12.879 17.391 1.00 81.81 83 LEU A C 1
ATOM 646 O O . LEU A 1 83 ? -8.742 11.807 16.958 1.00 81.81 83 LEU A O 1
ATOM 650 N N . LYS A 1 84 ? -8.232 13.165 18.689 1.00 88.12 84 LYS A N 1
ATOM 651 C CA . LYS A 1 84 ? -8.799 12.322 19.739 1.00 88.12 84 LYS A CA 1
ATOM 652 C C . LYS A 1 84 ? -10.248 12.694 19.988 1.00 88.12 84 LYS A C 1
ATOM 654 O O . LYS A 1 84 ? -10.563 13.877 20.098 1.00 88.12 84 LYS A O 1
ATOM 659 N N . ASP A 1 85 ? -11.082 11.684 20.162 1.00 89.88 85 ASP A N 1
ATOM 660 C CA . ASP A 1 85 ? -12.440 11.844 20.665 1.00 89.88 85 ASP A CA 1
ATOM 661 C C . ASP A 1 85 ? -12.800 10.679 21.593 1.00 89.88 85 ASP A C 1
ATOM 663 O O . ASP A 1 85 ? -12.090 9.670 21.656 1.00 89.88 85 ASP A O 1
ATOM 667 N N . ILE A 1 86 ? -13.906 10.818 22.315 1.00 93.38 86 ILE A N 1
ATOM 668 C CA . ILE A 1 86 ? -14.472 9.767 23.154 1.00 93.38 86 ILE A CA 1
ATOM 669 C C . ILE A 1 86 ? -15.808 9.338 22.559 1.00 93.38 86 ILE A C 1
ATOM 671 O O . ILE A 1 86 ? -16.728 10.141 22.432 1.00 93.38 86 ILE A O 1
ATOM 675 N N . ILE A 1 87 ? -15.933 8.049 22.257 1.00 93.25 87 ILE A N 1
ATOM 676 C CA . ILE A 1 87 ? -17.194 7.444 21.824 1.00 93.25 87 ILE A CA 1
ATOM 677 C C . ILE A 1 87 ? -17.690 6.460 22.878 1.00 93.25 87 ILE A C 1
ATOM 679 O O . ILE A 1 87 ? -16.895 5.805 23.555 1.00 93.25 87 ILE A O 1
ATOM 683 N N . ASP A 1 88 ? -19.007 6.355 23.030 1.00 94.12 88 ASP A N 1
ATOM 684 C CA . ASP A 1 88 ? -19.602 5.374 23.933 1.00 94.12 88 ASP A CA 1
ATOM 685 C C . ASP A 1 88 ? -19.670 4.004 23.252 1.00 94.12 88 ASP A C 1
ATOM 687 O O . ASP A 1 88 ? -20.229 3.857 22.161 1.00 94.12 88 ASP A O 1
ATOM 691 N N . ILE A 1 89 ? -19.065 2.999 23.884 1.00 94.19 89 ILE A N 1
ATOM 692 C CA . ILE A 1 89 ? -19.001 1.641 23.359 1.00 94.19 89 ILE A CA 1
ATOM 693 C C . ILE A 1 89 ? -20.045 0.770 24.071 1.00 94.19 89 ILE A C 1
ATOM 695 O O . ILE A 1 89 ? -19.969 0.606 25.296 1.00 94.19 89 ILE A O 1
ATOM 699 N N . PRO A 1 90 ? -20.967 0.119 23.335 1.00 90.00 90 PRO A N 1
ATOM 700 C CA . PRO A 1 90 ? -21.973 -0.756 23.924 1.00 90.00 90 PRO A CA 1
ATOM 701 C C . PRO A 1 90 ? -21.358 -1.825 24.835 1.00 90.00 90 PRO A C 1
ATOM 703 O O . PRO A 1 90 ? -20.466 -2.561 24.420 1.00 90.00 90 PRO A O 1
ATOM 706 N N . ASN A 1 91 ? -21.870 -1.939 26.065 1.00 89.81 91 ASN A N 1
ATOM 707 C CA . ASN A 1 91 ? -21.419 -2.874 27.112 1.00 89.81 91 ASN A CA 1
ATOM 708 C C . ASN A 1 91 ? -20.017 -2.618 27.699 1.00 89.81 91 ASN A C 1
ATOM 710 O O . ASN A 1 91 ? -19.580 -3.393 28.548 1.00 89.81 91 ASN A O 1
ATOM 714 N N . TYR A 1 92 ? -19.331 -1.547 27.294 1.00 92.62 92 TYR A N 1
ATOM 715 C CA . TYR A 1 92 ? -18.014 -1.180 27.823 1.00 92.62 92 TYR A CA 1
ATOM 716 C C . TYR A 1 92 ? -17.995 0.228 28.437 1.00 92.62 92 TYR A C 1
ATOM 718 O O . TYR A 1 92 ? -17.391 0.417 29.492 1.00 92.62 92 TYR A O 1
ATOM 726 N N . GLY A 1 93 ? -18.674 1.196 27.815 1.00 93.94 93 GLY A N 1
ATOM 727 C CA . GLY A 1 93 ? -18.676 2.606 28.212 1.00 93.94 93 GLY A CA 1
ATOM 728 C C . GLY A 1 93 ? -17.742 3.474 27.353 1.00 93.94 93 GLY A C 1
ATOM 729 O O . GLY A 1 93 ? -17.374 3.071 26.246 1.00 93.94 93 GLY A O 1
ATOM 730 N N . PRO A 1 94 ? -17.339 4.663 27.835 1.00 96.00 94 PRO A N 1
ATOM 731 C CA . PRO A 1 94 ? -16.583 5.628 27.042 1.00 96.00 94 PRO A CA 1
ATOM 732 C C . PRO A 1 94 ? -15.181 5.116 26.698 1.00 96.00 94 PRO A C 1
ATOM 734 O O . PRO A 1 94 ? -14.395 4.774 27.587 1.00 96.00 94 PRO A O 1
ATOM 737 N N . ALA A 1 95 ? -14.846 5.123 25.409 1.00 96.69 95 ALA A N 1
ATOM 738 C CA . ALA A 1 95 ? -13.540 4.741 24.894 1.00 96.69 95 ALA A CA 1
ATOM 739 C C . ALA A 1 95 ? -12.931 5.844 24.031 1.00 96.69 95 ALA A C 1
ATOM 741 O O . ALA A 1 95 ? -13.607 6.486 23.228 1.00 96.69 95 ALA A O 1
ATOM 742 N N . LEU A 1 96 ? -11.621 6.019 24.182 1.00 95.81 96 LEU A N 1
ATOM 743 C CA . LEU A 1 96 ? -10.807 6.828 23.294 1.00 95.81 96 LEU A CA 1
ATOM 744 C C . LEU A 1 96 ? -10.840 6.248 21.881 1.00 95.81 96 LEU A C 1
ATOM 746 O O . LEU A 1 96 ? -10.723 5.037 21.692 1.00 95.81 96 LEU A O 1
ATOM 750 N N . VAL A 1 97 ? -10.931 7.124 20.891 1.00 94.31 97 VAL A N 1
ATOM 751 C CA . VAL A 1 97 ? -10.791 6.799 19.476 1.00 94.31 97 VAL A CA 1
ATOM 752 C C . VAL A 1 97 ? -10.004 7.914 18.785 1.00 94.31 97 VAL A C 1
ATOM 754 O O . VAL A 1 97 ? -10.060 9.076 19.188 1.00 94.31 97 VAL A O 1
ATOM 757 N N . TYR A 1 98 ? -9.250 7.555 17.749 1.00 90.31 98 TYR A N 1
ATOM 758 C CA . TYR A 1 98 ? -8.540 8.510 16.900 1.00 90.31 98 TYR A CA 1
ATOM 759 C C . TYR A 1 98 ? -9.269 8.628 15.564 1.00 90.31 98 TYR A C 1
ATOM 761 O O . TYR A 1 98 ? -9.589 7.602 14.978 1.00 90.31 98 TYR A O 1
ATOM 769 N N . PHE A 1 99 ? -9.505 9.835 15.053 1.00 85.94 99 PHE A N 1
ATOM 770 C CA . PHE A 1 99 ? -10.077 10.091 13.722 1.00 85.94 99 PHE A CA 1
ATOM 771 C C . PHE A 1 99 ? -9.088 10.869 12.865 1.00 85.94 99 PHE A C 1
ATOM 773 O O . PHE A 1 99 ? -8.567 11.882 13.324 1.00 85.94 99 PHE A O 1
ATOM 780 N N . ALA A 1 100 ? -8.850 10.455 11.620 1.00 84.06 100 ALA A N 1
ATOM 781 C CA . ALA A 1 100 ? -8.018 11.255 10.727 1.00 84.06 100 ALA A CA 1
ATOM 782 C C . ALA A 1 100 ? -8.745 12.555 10.355 1.00 84.06 100 ALA A C 1
ATOM 784 O O . ALA A 1 100 ? -9.945 12.525 10.066 1.00 84.06 100 ALA A O 1
ATOM 785 N N . LEU A 1 101 ? -8.018 13.677 10.304 1.00 76.00 101 LEU A N 1
ATOM 786 C CA . LEU A 1 101 ? -8.588 14.960 9.858 1.00 76.00 101 LEU A CA 1
ATOM 787 C C . LEU A 1 101 ? -9.023 14.928 8.393 1.00 76.00 101 LEU A C 1
ATOM 789 O O . LEU A 1 101 ? -10.007 15.559 8.011 1.00 76.00 101 LEU A O 1
ATOM 793 N N . ASP A 1 102 ? -8.273 14.208 7.562 1.00 76.88 102 ASP A N 1
ATOM 794 C CA . ASP A 1 102 ? -8.652 13.989 6.178 1.00 76.88 102 ASP A CA 1
ATOM 795 C C . ASP A 1 102 ? -9.610 12.806 6.066 1.00 76.88 102 ASP A C 1
ATOM 797 O O . ASP A 1 102 ? -9.287 11.683 6.453 1.00 76.88 102 ASP A O 1
ATOM 801 N N . GLN A 1 103 ? -10.777 13.076 5.492 1.00 81.94 103 GLN A N 1
ATOM 802 C CA . GLN A 1 103 ? -11.822 12.084 5.244 1.00 81.94 103 GLN A CA 1
ATOM 803 C C . GLN A 1 103 ? -12.061 11.860 3.742 1.00 81.94 103 GLN A C 1
ATOM 805 O O . GLN A 1 103 ? -13.017 11.191 3.355 1.00 81.94 103 GLN A O 1
ATOM 810 N N . ALA A 1 104 ? -11.203 12.416 2.878 1.00 76.25 104 ALA A N 1
ATOM 811 C CA . ALA A 1 104 ? -11.259 12.156 1.447 1.00 76.25 104 ALA A CA 1
ATOM 812 C C . ALA A 1 104 ? -10.778 10.719 1.165 1.00 76.25 104 ALA A C 1
ATOM 814 O O . ALA A 1 104 ? -9.696 10.362 1.628 1.00 76.25 104 ALA A O 1
ATOM 815 N N . PRO A 1 105 ? -11.524 9.895 0.406 1.00 75.94 105 PRO A N 1
ATOM 816 C CA . PRO A 1 105 ? -11.103 8.532 0.094 1.00 75.94 105 PRO A CA 1
ATOM 817 C C . PRO A 1 105 ? -9.747 8.474 -0.625 1.00 75.94 105 PRO A C 1
ATOM 819 O O . PRO A 1 105 ? -9.474 9.270 -1.526 1.00 75.94 105 PRO A O 1
ATOM 822 N N . GLY A 1 106 ? -8.926 7.490 -0.269 1.00 72.88 106 GLY A N 1
ATOM 823 C CA . GLY A 1 106 ? -7.643 7.199 -0.900 1.00 72.88 106 GLY A CA 1
ATOM 824 C C . GLY A 1 106 ? -7.355 5.708 -1.005 1.00 72.88 106 GLY A C 1
ATOM 825 O O . GLY A 1 106 ? -8.261 4.876 -0.986 1.00 72.88 106 GLY A O 1
ATOM 826 N N . ILE A 1 107 ? -6.073 5.374 -1.160 1.00 69.69 107 ILE A N 1
ATOM 827 C CA . ILE A 1 107 ? -5.615 4.009 -1.438 1.00 69.69 107 ILE A CA 1
ATOM 828 C C . ILE A 1 107 ? -4.629 3.583 -0.344 1.00 69.69 107 ILE A C 1
ATOM 830 O O . ILE A 1 107 ? -3.637 4.288 -0.131 1.00 69.69 107 ILE A O 1
ATOM 834 N N . PRO A 1 108 ? -4.863 2.453 0.348 1.00 73.81 108 PRO A N 1
ATOM 835 C CA . PRO A 1 108 ? -3.983 2.009 1.419 1.00 73.81 108 PRO A CA 1
ATOM 836 C C . PRO A 1 108 ? -2.701 1.375 0.879 1.00 73.81 108 PRO A C 1
ATOM 838 O O . PRO A 1 108 ? -2.677 0.788 -0.205 1.00 73.81 108 PRO A O 1
ATOM 841 N N . GLY A 1 109 ? -1.643 1.409 1.692 1.00 62.97 109 GLY A N 1
ATOM 842 C CA . GLY A 1 109 ? -0.513 0.498 1.506 1.00 62.97 109 GLY A CA 1
ATOM 843 C C . GLY A 1 109 ? -0.978 -0.956 1.628 1.00 62.97 109 GLY A C 1
ATOM 844 O O . GLY A 1 109 ? -1.857 -1.265 2.433 1.00 62.97 109 GLY A O 1
ATOM 845 N N . ILE A 1 110 ? -0.410 -1.866 0.836 1.00 61.69 110 ILE A N 1
ATOM 846 C CA . ILE A 1 110 ? -0.968 -3.220 0.757 1.00 61.69 110 ILE A CA 1
ATOM 847 C C . ILE A 1 110 ? -0.737 -4.007 2.051 1.00 61.69 110 ILE A C 1
ATOM 849 O O . ILE A 1 110 ? -1.684 -4.564 2.601 1.00 61.69 110 ILE A O 1
ATOM 853 N N . ASP A 1 111 ? 0.479 -3.967 2.597 1.00 62.88 111 ASP A N 1
ATOM 854 C CA . ASP A 1 111 ? 0.781 -4.607 3.885 1.00 62.88 111 ASP A CA 1
ATOM 855 C C . ASP A 1 111 ? -0.060 -4.006 5.023 1.00 62.88 111 ASP A C 1
ATOM 857 O O . ASP A 1 111 ? -0.444 -4.696 5.965 1.00 62.88 111 ASP A O 1
ATOM 861 N N . TYR A 1 112 ? -0.402 -2.718 4.909 1.00 74.31 112 TYR A N 1
ATOM 862 C CA . TYR A 1 112 ? -1.247 -2.026 5.875 1.00 74.31 112 TYR A CA 1
ATOM 863 C C . TYR A 1 112 ? -2.680 -2.568 5.866 1.00 74.31 112 TYR A C 1
ATOM 865 O O . TYR A 1 112 ? -3.195 -2.933 6.924 1.00 74.31 112 TYR A O 1
ATOM 873 N N . ILE A 1 113 ? -3.323 -2.665 4.695 1.00 85.19 113 ILE A N 1
ATOM 874 C CA . ILE A 1 113 ? -4.696 -3.183 4.618 1.00 85.19 113 ILE A CA 1
ATOM 875 C C . ILE A 1 113 ? -4.761 -4.686 4.911 1.00 85.19 113 ILE A C 1
ATOM 877 O O . ILE A 1 113 ? -5.697 -5.130 5.574 1.00 85.19 113 ILE A O 1
ATOM 881 N N . GLU A 1 114 ? -3.759 -5.472 4.502 1.00 80.12 114 GLU A N 1
ATOM 882 C CA . GLU A 1 114 ? -3.711 -6.899 4.840 1.00 80.12 114 GLU A CA 1
ATOM 883 C C . GLU A 1 114 ? -3.588 -7.122 6.348 1.00 80.12 114 GLU A C 1
ATOM 885 O O . GLU A 1 114 ? -4.317 -7.952 6.884 1.00 80.12 114 GLU A O 1
ATOM 890 N N . ALA A 1 115 ? -2.776 -6.330 7.056 1.00 76.06 115 ALA A N 1
ATOM 891 C CA . ALA A 1 115 ? -2.671 -6.432 8.510 1.00 76.06 115 ALA A CA 1
ATOM 892 C C . ALA A 1 115 ? -4.000 -6.127 9.230 1.00 76.06 115 ALA A C 1
ATOM 894 O O . ALA A 1 115 ? -4.321 -6.758 10.239 1.00 76.06 115 ALA A O 1
ATOM 895 N N . ILE A 1 116 ? -4.792 -5.180 8.714 1.00 90.69 116 ILE A N 1
ATOM 896 C CA . ILE A 1 116 ? -6.133 -4.870 9.238 1.00 90.69 116 ILE A CA 1
ATOM 897 C C . ILE A 1 116 ? -7.083 -6.051 9.000 1.00 90.69 116 ILE A C 1
ATOM 899 O O . ILE A 1 116 ? -7.810 -6.462 9.906 1.00 90.69 116 ILE A O 1
ATOM 903 N N . ILE A 1 117 ? -7.066 -6.620 7.793 1.00 87.50 117 ILE A N 1
ATOM 904 C CA . ILE A 1 117 ? -7.909 -7.760 7.414 1.00 87.50 117 ILE A CA 1
ATOM 905 C C . ILE A 1 117 ? -7.544 -9.015 8.219 1.00 87.50 117 ILE A C 1
ATOM 907 O O . ILE A 1 117 ? -8.437 -9.745 8.651 1.00 87.50 117 ILE A O 1
ATOM 911 N N . GLU A 1 118 ? -6.256 -9.280 8.425 1.00 81.69 118 GLU A N 1
ATOM 912 C CA . GLU A 1 118 ? -5.765 -10.388 9.246 1.00 81.69 118 GLU A CA 1
ATOM 913 C C . GLU A 1 118 ? -6.200 -10.217 10.704 1.00 81.69 118 GLU A C 1
ATOM 915 O O . GLU A 1 118 ? -6.818 -11.119 11.262 1.00 81.69 118 GLU A O 1
ATOM 920 N N . ALA A 1 119 ? -6.032 -9.022 11.280 1.00 89.06 119 ALA A N 1
ATOM 921 C CA . ALA A 1 119 ? -6.508 -8.735 12.631 1.00 89.06 119 ALA A CA 1
ATOM 922 C C . ALA A 1 119 ? -8.032 -8.910 12.782 1.00 89.06 119 ALA A C 1
ATOM 924 O O . ALA A 1 119 ? -8.498 -9.351 13.835 1.00 89.06 119 ALA A O 1
ATOM 925 N N . ALA A 1 120 ? -8.817 -8.583 11.750 1.00 94.25 120 ALA A N 1
ATOM 926 C CA . ALA A 1 120 ? -10.261 -8.814 11.733 1.00 94.25 120 ALA A CA 1
ATOM 927 C C . ALA A 1 120 ? -10.612 -10.314 11.664 1.00 94.25 120 ALA A C 1
ATOM 929 O O . ALA A 1 120 ? -11.527 -10.768 12.355 1.00 94.25 120 ALA A O 1
ATOM 930 N N . ARG A 1 121 ? -9.873 -11.101 10.867 1.00 90.69 121 ARG A N 1
ATOM 931 C CA . ARG A 1 121 ? -10.028 -12.567 10.782 1.00 90.69 121 ARG A CA 1
ATOM 932 C C . ARG A 1 121 ? -9.677 -13.250 12.100 1.00 90.69 121 ARG A C 1
ATOM 934 O O . ARG A 1 121 ? -10.462 -14.069 12.569 1.00 90.69 121 ARG A O 1
ATOM 941 N N . ASP A 1 122 ? -8.561 -12.870 12.713 1.00 87.88 122 ASP A N 1
ATOM 942 C CA . ASP A 1 122 ? -8.083 -13.416 13.991 1.00 87.88 122 ASP A CA 1
ATOM 943 C C . ASP A 1 122 ? -9.082 -13.214 15.134 1.00 87.88 122 ASP A C 1
ATOM 945 O O . ASP A 1 122 ? -9.126 -13.991 16.087 1.00 87.88 122 ASP A O 1
ATOM 949 N N . GLN A 1 123 ? -9.883 -12.153 15.050 1.00 93.81 123 GLN A N 1
ATOM 950 C CA . GLN A 1 123 ? -10.921 -11.832 16.026 1.00 93.81 123 GLN A CA 1
ATOM 951 C C . GLN A 1 123 ? -12.301 -12.374 15.641 1.00 93.81 123 GLN A C 1
ATOM 953 O O . GLN A 1 123 ? -13.266 -12.147 16.365 1.00 93.81 123 GLN A O 1
ATOM 958 N N . GLY A 1 124 ? -12.414 -13.093 14.520 1.00 92.88 124 GLY A N 1
ATOM 959 C CA . GLY A 1 124 ? -13.666 -13.705 14.087 1.00 92.88 124 GLY A CA 1
ATOM 960 C C . GLY A 1 124 ? -14.732 -12.697 13.652 1.00 92.88 124 GLY A C 1
ATOM 961 O O . GLY A 1 124 ? -15.920 -12.956 13.842 1.00 92.88 124 GLY A O 1
ATOM 962 N N . PHE A 1 125 ? -14.341 -11.549 13.086 1.00 96.00 125 PHE A N 1
ATOM 963 C CA . PHE A 1 125 ? -15.312 -10.561 12.605 1.00 96.00 125 PHE A CA 1
ATOM 964 C C . PHE A 1 125 ? -16.191 -11.148 11.487 1.00 96.00 125 PHE A C 1
ATOM 966 O O . PHE A 1 125 ? -15.738 -12.017 10.732 1.00 96.00 125 PHE A O 1
ATOM 973 N N . PRO A 1 126 ? -17.444 -10.677 11.325 1.00 95.12 126 PRO A N 1
ATOM 974 C CA . PRO A 1 126 ? -18.338 -11.224 10.314 1.00 95.12 126 PRO A CA 1
ATOM 975 C C . PRO A 1 126 ? -17.757 -11.133 8.899 1.00 95.12 126 PRO A C 1
ATOM 977 O O . PRO A 1 126 ? -17.225 -10.101 8.485 1.00 95.12 126 PRO A O 1
ATOM 980 N N . LEU A 1 127 ? -17.932 -12.200 8.110 1.00 89.81 127 LEU A N 1
ATOM 981 C CA . LEU A 1 127 ? -17.464 -12.258 6.720 1.00 89.81 127 LEU A CA 1
ATOM 982 C C . LEU A 1 127 ? -17.906 -11.063 5.851 1.00 89.81 127 LEU A C 1
ATOM 984 O O . LEU A 1 127 ? -17.089 -10.624 5.041 1.00 89.81 127 LEU A O 1
ATOM 988 N N . PRO A 1 128 ? -19.134 -10.510 5.974 1.00 92.31 128 PRO A N 1
ATOM 989 C CA . PRO A 1 128 ? -19.515 -9.306 5.235 1.00 92.31 128 PRO A CA 1
ATOM 990 C C . PRO A 1 128 ? -18.614 -8.104 5.536 1.00 92.31 128 PRO A C 1
ATOM 992 O O . PRO A 1 128 ? -18.206 -7.412 4.609 1.00 92.31 128 PRO A O 1
ATOM 995 N N . TYR A 1 129 ? -18.230 -7.910 6.799 1.00 94.25 129 TYR A N 1
ATOM 996 C CA . TYR A 1 129 ? -17.343 -6.819 7.197 1.00 94.25 129 TYR A CA 1
ATOM 997 C C . TYR A 1 129 ? -15.906 -7.050 6.717 1.00 94.25 129 TYR A C 1
ATOM 999 O O . TYR A 1 129 ? -15.269 -6.151 6.179 1.00 94.25 129 TYR A O 1
ATOM 1007 N N . ILE A 1 130 ? -15.409 -8.290 6.795 1.00 89.94 130 ILE A N 1
ATOM 1008 C CA . ILE A 1 130 ? -14.101 -8.644 6.220 1.00 89.94 130 ILE A CA 1
ATOM 1009 C C . ILE A 1 130 ? -14.082 -8.385 4.704 1.00 89.94 130 ILE A C 1
ATOM 1011 O O . ILE A 1 130 ? -13.071 -7.930 4.172 1.00 89.94 130 ILE A O 1
ATOM 1015 N N . LYS A 1 131 ? -15.189 -8.652 3.995 1.00 84.31 131 LYS A N 1
ATOM 1016 C CA . LYS A 1 131 ? -15.326 -8.333 2.564 1.00 84.31 131 LYS A CA 1
ATOM 1017 C C . LYS A 1 131 ? -15.338 -6.826 2.305 1.00 84.31 131 LYS A C 1
ATOM 1019 O O . LYS A 1 131 ? -14.745 -6.403 1.319 1.00 84.31 131 LYS A O 1
ATOM 1024 N N . GLU A 1 132 ? -15.966 -6.033 3.170 1.00 89.50 132 GLU A N 1
ATOM 1025 C CA . GLU A 1 132 ? -15.923 -4.568 3.097 1.00 89.50 132 GLU A CA 1
ATOM 1026 C C . GLU A 1 132 ? -14.492 -4.046 3.271 1.00 89.50 132 GLU A C 1
ATOM 1028 O O . GLU A 1 132 ? -14.007 -3.317 2.409 1.00 89.50 132 GLU A O 1
ATOM 1033 N N . LEU A 1 133 ? -13.762 -4.497 4.296 1.00 89.56 133 LEU A N 1
ATOM 1034 C CA . LEU A 1 133 ? -12.340 -4.166 4.468 1.00 89.56 133 LEU A CA 1
ATOM 1035 C C . LEU A 1 133 ? -11.510 -4.605 3.252 1.00 89.56 133 LEU A C 1
ATOM 1037 O O . LEU A 1 133 ? -10.697 -3.847 2.733 1.00 89.56 133 LEU A O 1
ATOM 1041 N N . ALA A 1 134 ? -11.762 -5.809 2.735 1.00 83.38 134 ALA A N 1
ATOM 1042 C CA . ALA A 1 134 ? -11.098 -6.319 1.540 1.00 83.38 134 ALA A CA 1
ATOM 1043 C C . ALA A 1 134 ? -11.463 -5.553 0.258 1.00 83.38 134 ALA A C 1
ATOM 1045 O O . ALA A 1 134 ? -10.710 -5.635 -0.708 1.00 83.38 134 ALA A O 1
ATOM 1046 N N . SER A 1 135 ? -12.567 -4.800 0.227 1.00 82.50 135 SER A N 1
ATOM 1047 C CA . SER A 1 135 ? -12.910 -3.933 -0.907 1.00 82.50 135 SER A CA 1
ATOM 1048 C C . SER A 1 135 ? -11.980 -2.719 -1.024 1.00 82.50 135 SER A C 1
ATOM 1050 O O . SER A 1 135 ? -11.823 -2.187 -2.120 1.00 82.50 135 SER A O 1
ATOM 1052 N N . TRP A 1 136 ? -11.310 -2.349 0.078 1.00 80.50 136 TRP A N 1
ATOM 1053 C CA . TRP A 1 136 ? -10.251 -1.336 0.118 1.00 80.50 136 TRP A CA 1
ATOM 1054 C C . TRP A 1 136 ? -8.891 -1.868 -0.321 1.00 80.50 136 TRP A C 1
ATOM 1056 O O . TRP A 1 136 ? -7.956 -1.083 -0.492 1.00 80.50 136 TRP A O 1
ATOM 1066 N N . ARG A 1 137 ? -8.752 -3.186 -0.530 1.00 74.44 137 ARG A N 1
ATOM 1067 C CA . ARG A 1 137 ? -7.597 -3.697 -1.270 1.00 74.44 137 ARG A CA 1
ATOM 1068 C C . ARG A 1 137 ? -7.578 -2.988 -2.608 1.00 74.44 137 ARG A C 1
ATOM 1070 O O . ARG A 1 137 ? -8.617 -2.832 -3.249 1.00 74.44 137 ARG A O 1
ATOM 1077 N N . VAL A 1 138 ? -6.383 -2.633 -3.061 1.00 55.09 138 VAL A N 1
ATOM 1078 C CA . VAL A 1 138 ? -6.188 -2.330 -4.474 1.00 55.09 138 VAL A CA 1
ATOM 1079 C C . VAL A 1 138 ? -6.694 -3.554 -5.229 1.00 55.09 138 VAL A C 1
ATOM 1081 O O . VAL A 1 138 ? -6.093 -4.628 -5.137 1.00 55.09 138 VAL A O 1
ATOM 1084 N N . LYS A 1 139 ? -7.864 -3.443 -5.871 1.00 44.59 139 LYS A N 1
ATOM 1085 C CA . LYS A 1 139 ? -8.444 -4.569 -6.600 1.00 44.59 139 LYS A CA 1
ATOM 1086 C C . LYS A 1 139 ? -7.388 -5.018 -7.595 1.00 44.59 139 LYS A C 1
ATOM 1088 O O . LYS A 1 139 ? -6.863 -4.197 -8.346 1.00 44.59 139 LYS A O 1
ATOM 1093 N N . ALA A 1 140 ? -7.081 -6.310 -7.610 1.00 37.31 140 ALA A N 1
ATOM 1094 C CA . ALA A 1 140 ? -6.312 -6.897 -8.693 1.00 37.31 140 ALA A CA 1
ATOM 1095 C C . ALA A 1 140 ? -7.074 -6.613 -10.002 1.00 37.31 140 ALA A C 1
ATOM 1097 O O . ALA A 1 140 ? -8.063 -7.276 -10.296 1.00 37.31 140 ALA A O 1
ATOM 1098 N N . GLY A 1 141 ? -6.676 -5.557 -10.718 1.00 38.62 141 GLY A N 1
ATOM 1099 C CA . GLY A 1 141 ? -7.350 -5.079 -11.928 1.00 38.62 141 GLY A CA 1
ATOM 1100 C C . GLY A 1 141 ? -7.898 -3.641 -11.915 1.00 38.62 141 GLY A C 1
ATOM 1101 O O . GLY A 1 141 ? -8.291 -3.183 -12.980 1.00 38.62 141 GLY A O 1
ATOM 1102 N N . GLU A 1 142 ? -7.884 -2.891 -10.805 1.00 38.28 142 GLU A N 1
ATOM 1103 C CA . GLU A 1 142 ? -8.169 -1.437 -10.816 1.00 38.28 142 GLU A CA 1
ATOM 1104 C C . GLU A 1 142 ? -6.938 -0.651 -10.345 1.00 38.28 142 GLU A C 1
ATOM 1106 O O . GLU A 1 142 ? -6.158 -1.122 -9.522 1.00 38.28 142 GLU A O 1
ATOM 1111 N N . PRO A 1 143 ? -6.620 0.463 -11.003 1.00 43.09 143 PRO A N 1
ATOM 1112 C CA . PRO A 1 143 ? -5.614 0.338 -12.025 1.00 43.09 143 PRO A CA 1
ATOM 1113 C C . PRO A 1 143 ? -4.217 0.599 -11.474 1.00 43.09 143 PRO A C 1
ATOM 1115 O O . PRO A 1 143 ? -3.849 1.681 -11.021 1.00 43.09 143 PRO A O 1
ATOM 1118 N N . VAL A 1 144 ? -3.396 -0.403 -11.742 1.00 48.06 144 VAL A N 1
ATOM 1119 C CA . VAL A 1 144 ? -2.046 -0.298 -12.276 1.00 48.06 144 VAL A CA 1
ATOM 1120 C C . VAL A 1 144 ? -2.041 0.574 -13.563 1.00 48.06 144 VAL A C 1
ATOM 1122 O O . VAL A 1 144 ? -1.588 0.127 -14.608 1.00 48.06 144 VAL A O 1
ATOM 1125 N N . ALA A 1 145 ? -2.629 1.781 -13.539 1.00 48.69 145 ALA A N 1
ATOM 1126 C CA . ALA A 1 145 ? -3.120 2.517 -14.724 1.00 48.69 145 ALA A CA 1
ATOM 1127 C C . ALA A 1 145 ? -2.054 2.825 -15.767 1.00 48.69 145 ALA A C 1
ATOM 1129 O O . ALA A 1 145 ? -2.366 3.032 -16.935 1.00 48.69 145 ALA A O 1
ATOM 1130 N N . ASN A 1 146 ? -0.801 2.800 -15.333 1.00 63.47 146 ASN A N 1
ATOM 1131 C CA . ASN A 1 146 ? 0.351 3.069 -16.164 1.00 63.47 146 ASN A CA 1
ATOM 1132 C C . ASN A 1 146 ? 1.259 1.843 -16.292 1.00 63.47 146 ASN A C 1
ATOM 1134 O O . ASN A 1 146 ? 2.447 2.033 -16.522 1.00 63.47 146 ASN A O 1
ATOM 1138 N N . PHE A 1 147 ? 0.779 0.611 -16.068 1.00 79.31 147 PHE A N 1
ATOM 1139 C CA . PHE A 1 147 ? 1.578 -0.590 -16.319 1.00 79.31 147 PHE A CA 1
ATOM 1140 C C . PHE A 1 147 ? 1.359 -1.121 -17.721 1.00 79.31 147 PHE A C 1
ATOM 1142 O O . PHE A 1 147 ? 0.256 -1.484 -18.128 1.00 79.31 147 PHE A O 1
ATOM 1149 N N . HIS A 1 148 ? 2.465 -1.205 -18.438 1.00 83.44 148 HIS A N 1
ATOM 1150 C CA . HIS A 1 148 ? 2.513 -1.548 -19.838 1.00 83.44 148 HIS A CA 1
ATOM 1151 C C . HIS A 1 148 ? 3.330 -2.824 -20.002 1.00 83.44 148 HIS A C 1
ATOM 1153 O O . HIS A 1 148 ? 4.522 -2.867 -19.695 1.00 83.44 148 HIS A O 1
ATOM 1159 N N . THR A 1 149 ? 2.689 -3.873 -20.509 1.00 85.56 149 THR A N 1
ATOM 1160 C CA . THR A 1 149 ? 3.351 -5.140 -20.864 1.00 85.56 149 THR A CA 1
ATOM 1161 C C . THR A 1 149 ? 4.020 -5.084 -22.238 1.00 85.56 149 THR A C 1
ATOM 1163 O O . THR A 1 149 ? 4.828 -5.946 -22.570 1.00 85.56 149 THR A O 1
ATOM 1166 N N . ASN A 1 150 ? 3.709 -4.058 -23.037 1.00 83.75 150 ASN A N 1
ATOM 1167 C CA . ASN A 1 150 ? 4.332 -3.765 -24.324 1.00 83.75 150 ASN A CA 1
ATOM 1168 C C . ASN A 1 150 ? 4.794 -2.307 -24.371 1.00 83.75 150 ASN A C 1
ATOM 1170 O O . ASN A 1 150 ? 4.221 -1.444 -23.708 1.00 83.75 150 ASN A O 1
ATOM 1174 N N . CYS A 1 151 ? 5.807 -2.014 -25.183 1.00 87.12 151 CYS A N 1
ATOM 1175 C CA . CYS A 1 151 ? 6.313 -0.651 -25.299 1.00 87.12 151 CYS A CA 1
ATOM 1176 C C . CYS A 1 151 ? 5.434 0.266 -26.159 1.00 87.12 151 CYS A C 1
ATOM 1178 O O . CYS A 1 151 ? 5.561 1.484 -26.067 1.00 87.12 151 CYS A O 1
ATOM 1180 N N . ASP A 1 152 ? 4.536 -0.275 -26.982 1.00 87.25 152 ASP A N 1
ATOM 1181 C CA . ASP A 1 152 ? 3.736 0.530 -27.907 1.00 87.25 152 ASP A CA 1
ATOM 1182 C C . ASP A 1 152 ? 2.736 1.440 -27.208 1.00 87.25 152 ASP A C 1
ATOM 1184 O O . ASP A 1 152 ? 2.504 2.555 -27.680 1.00 87.25 152 ASP A O 1
ATOM 1188 N N . SER A 1 153 ? 2.228 0.984 -26.065 1.00 83.19 153 SER A N 1
ATOM 1189 C CA . SER A 1 153 ? 1.295 1.709 -25.203 1.00 83.19 153 SER A CA 1
ATOM 1190 C C . SER A 1 153 ? 1.955 2.741 -24.279 1.00 83.19 153 SER A C 1
ATOM 1192 O O . SER A 1 153 ? 1.242 3.461 -23.584 1.00 83.19 153 SER A O 1
ATOM 1194 N N . LEU A 1 154 ? 3.289 2.839 -24.264 1.00 90.06 154 LEU A N 1
ATOM 1195 C CA . LEU A 1 154 ? 4.011 3.792 -23.417 1.00 90.06 154 LEU A CA 1
ATOM 1196 C C . LEU A 1 154 ? 4.023 5.210 -24.008 1.00 90.06 154 LEU A C 1
ATOM 1198 O O . LEU A 1 154 ? 4.097 5.371 -25.230 1.00 90.06 154 LEU A O 1
ATOM 1202 N N . PRO A 1 155 ? 4.055 6.253 -23.160 1.00 88.62 155 PRO A N 1
ATOM 1203 C CA . PRO A 1 155 ? 4.205 7.627 -23.619 1.00 88.62 155 PRO A CA 1
ATOM 1204 C C . PRO A 1 155 ? 5.619 7.892 -24.159 1.00 88.62 155 PRO A C 1
ATOM 1206 O O . PRO A 1 155 ? 6.622 7.431 -23.609 1.00 88.62 155 PRO A O 1
ATOM 1209 N N . SER A 1 156 ? 5.713 8.701 -25.214 1.00 93.75 156 SER A N 1
ATOM 1210 C CA . SER A 1 156 ? 6.989 9.161 -25.795 1.00 93.75 156 SER A CA 1
ATOM 1211 C C . SER A 1 156 ? 7.552 10.419 -25.113 1.00 93.75 156 SER A C 1
ATOM 1213 O O . SER A 1 156 ? 8.401 11.102 -25.684 1.00 93.75 156 SER A O 1
ATOM 1215 N N . THR A 1 157 ? 7.066 10.758 -23.917 1.00 91.69 157 THR A N 1
ATOM 1216 C CA . THR A 1 157 ? 7.477 11.933 -23.133 1.00 91.69 157 THR A CA 1
ATOM 1217 C C . THR A 1 157 ? 8.627 11.604 -22.182 1.00 91.69 157 THR A C 1
ATOM 1219 O O . THR A 1 157 ? 8.901 10.434 -21.898 1.00 91.69 157 THR A O 1
ATOM 1222 N N . ALA A 1 158 ? 9.310 12.640 -21.689 1.00 92.38 158 ALA A N 1
ATOM 1223 C CA . ALA A 1 158 ? 10.298 12.500 -20.624 1.00 92.38 158 ALA A CA 1
ATOM 1224 C C . ALA A 1 158 ? 9.637 12.111 -19.287 1.00 92.38 158 ALA A C 1
ATOM 1226 O O . ALA A 1 158 ? 8.428 12.270 -19.103 1.00 92.38 158 ALA A O 1
ATOM 1227 N N . GLY A 1 159 ? 10.437 11.581 -18.363 1.00 91.19 159 GLY A N 1
ATOM 1228 C CA . GLY A 1 159 ? 9.984 11.155 -17.041 1.00 91.19 159 GLY A CA 1
ATOM 1229 C C . GLY A 1 159 ? 10.746 9.937 -16.537 1.00 91.19 159 GLY A C 1
ATOM 1230 O O . GLY A 1 159 ? 11.875 9.667 -16.963 1.00 91.19 159 GLY A O 1
ATOM 1231 N N . ALA A 1 160 ? 10.108 9.173 -15.658 1.00 91.81 160 ALA A N 1
ATOM 1232 C CA . ALA A 1 160 ? 10.675 7.983 -15.042 1.00 91.81 160 ALA A CA 1
ATOM 1233 C C . ALA A 1 160 ? 9.778 6.754 -15.231 1.00 91.81 160 ALA A C 1
ATOM 1235 O O . ALA A 1 160 ? 8.615 6.844 -15.630 1.00 91.81 160 ALA A O 1
ATOM 1236 N N . TYR A 1 161 ? 10.338 5.578 -14.975 1.00 93.19 161 TYR A N 1
ATOM 1237 C CA . TYR A 1 161 ? 9.642 4.303 -15.081 1.00 93.19 161 TYR A CA 1
ATOM 1238 C C . TYR A 1 161 ? 10.128 3.320 -14.020 1.00 93.19 161 TYR A C 1
ATOM 1240 O O . TYR A 1 161 ? 11.239 3.448 -13.501 1.00 93.19 161 TYR A O 1
ATOM 1248 N N . VAL A 1 162 ? 9.309 2.304 -13.742 1.00 94.12 162 VAL A N 1
ATOM 1249 C CA . VAL A 1 162 ? 9.726 1.125 -12.974 1.00 94.12 162 VAL A CA 1
ATOM 1250 C C . VAL A 1 162 ? 9.560 -0.119 -13.827 1.00 94.12 162 VAL A C 1
ATOM 1252 O O . VAL A 1 162 ? 8.455 -0.410 -14.270 1.00 94.12 162 VAL A O 1
ATOM 1255 N N . LEU A 1 163 ? 10.640 -0.860 -14.071 1.00 95.50 163 LEU A N 1
ATOM 1256 C CA . LEU A 1 163 ? 10.575 -2.163 -14.736 1.00 95.50 163 LEU A CA 1
ATOM 1257 C C . LEU A 1 163 ? 10.249 -3.253 -13.725 1.00 95.50 163 LEU A C 1
ATOM 1259 O O . LEU A 1 163 ? 10.848 -3.277 -12.655 1.00 95.50 163 LEU A O 1
ATOM 1263 N N . TRP A 1 164 ? 9.402 -4.201 -14.116 1.00 94.12 164 TRP A N 1
ATOM 1264 C CA . TRP A 1 164 ? 9.319 -5.508 -13.471 1.00 94.12 164 TRP A CA 1
ATOM 1265 C C . TRP A 1 164 ? 10.139 -6.510 -14.278 1.00 94.12 164 TRP A C 1
ATOM 1267 O O . TRP A 1 164 ? 9.848 -6.771 -15.448 1.00 94.12 164 TRP A O 1
ATOM 1277 N N . ILE A 1 165 ? 11.165 -7.071 -13.641 1.00 95.69 165 ILE A N 1
ATOM 1278 C CA . ILE A 1 165 ? 12.043 -8.084 -14.215 1.00 95.69 165 ILE A CA 1
ATOM 1279 C C . ILE A 1 165 ? 11.912 -9.388 -13.421 1.00 95.69 165 ILE A C 1
ATOM 1281 O O . ILE A 1 165 ? 12.197 -9.416 -12.226 1.00 95.69 165 ILE A O 1
ATOM 1285 N N . ASP A 1 166 ? 11.525 -10.465 -14.097 1.00 92.94 166 ASP A N 1
ATOM 1286 C CA . ASP A 1 166 ? 11.618 -11.825 -13.569 1.00 92.94 166 ASP A CA 1
ATOM 1287 C C . ASP A 1 166 ? 12.953 -12.434 -13.991 1.00 92.94 166 ASP A C 1
ATOM 1289 O O . ASP A 1 166 ? 13.260 -12.545 -15.183 1.00 92.94 166 ASP A O 1
ATOM 1293 N N . LEU A 1 167 ? 13.753 -12.838 -13.011 1.00 95.94 167 LEU A N 1
ATOM 1294 C CA . LEU A 1 167 ? 15.050 -13.458 -1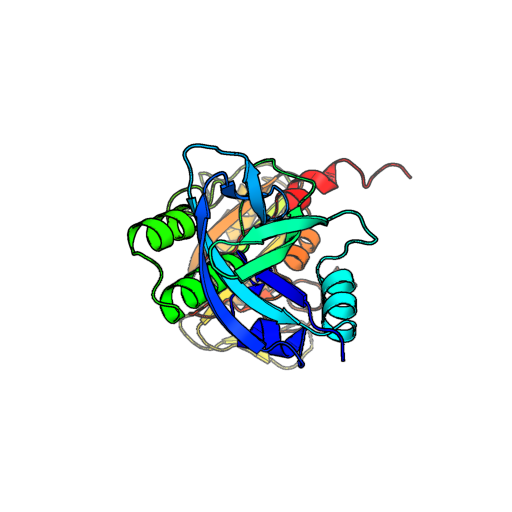3.216 1.00 95.94 167 LEU A CA 1
ATOM 1295 C C . LEU A 1 167 ? 14.959 -14.953 -12.858 1.00 95.94 167 LEU A C 1
ATOM 1297 O O . LEU A 1 167 ? 14.898 -15.290 -11.675 1.00 95.94 167 LEU A O 1
ATOM 1301 N N . PRO A 1 168 ? 14.943 -15.864 -13.849 1.00 91.69 168 PRO A N 1
ATOM 1302 C CA . PRO A 1 168 ? 14.709 -17.288 -13.601 1.00 91.69 168 PRO A CA 1
ATOM 1303 C C . PRO A 1 168 ? 15.906 -18.005 -12.964 1.00 91.69 168 PRO A C 1
ATOM 1305 O O . PRO A 1 168 ? 15.724 -19.023 -12.306 1.00 91.69 168 PRO A O 1
ATOM 1308 N N . ASN A 1 169 ? 17.122 -17.488 -13.155 1.00 95.00 169 ASN A N 1
ATOM 1309 C CA . ASN A 1 169 ? 18.363 -18.086 -12.666 1.00 95.00 169 ASN A CA 1
ATOM 1310 C C . ASN A 1 169 ? 19.232 -17.019 -12.001 1.00 95.00 169 ASN A C 1
ATOM 1312 O O . ASN A 1 169 ? 19.253 -15.877 -12.454 1.00 95.00 169 ASN A O 1
ATOM 1316 N N . ALA A 1 170 ? 19.987 -17.399 -10.970 1.00 94.62 170 ALA A N 1
ATOM 1317 C CA . ALA A 1 170 ? 20.940 -16.496 -10.336 1.00 94.62 170 ALA A CA 1
ATOM 1318 C C . ALA A 1 170 ? 21.949 -15.936 -11.357 1.00 94.62 170 ALA A C 1
ATOM 1320 O O . ALA A 1 170 ? 22.361 -16.624 -12.293 1.00 94.62 170 ALA A O 1
ATOM 1321 N N . LEU A 1 171 ? 22.359 -14.685 -11.161 1.00 94.88 171 LEU A N 1
ATOM 1322 C CA . LEU A 1 171 ? 23.200 -13.935 -12.087 1.00 94.88 171 LEU A CA 1
ATOM 1323 C C . LEU A 1 171 ? 24.342 -13.241 -11.343 1.00 94.88 171 LEU A C 1
ATOM 1325 O O . LEU A 1 171 ? 24.143 -12.658 -10.283 1.00 94.88 171 LEU A O 1
ATOM 1329 N N . SER A 1 172 ? 25.550 -13.253 -11.905 1.00 93.44 172 SER A N 1
ATOM 1330 C CA . SER A 1 172 ? 26.670 -12.465 -11.378 1.00 93.44 172 SER A CA 1
ATOM 1331 C C . SER A 1 172 ? 26.706 -11.084 -12.027 1.00 93.44 172 SER A C 1
ATOM 1333 O O . SER A 1 172 ? 27.052 -10.947 -13.199 1.00 93.44 172 SER A O 1
ATOM 1335 N N . ILE A 1 173 ? 26.379 -10.056 -11.249 1.00 93.56 173 ILE A N 1
ATOM 1336 C CA . ILE A 1 173 ? 26.299 -8.668 -11.696 1.00 93.56 173 ILE A CA 1
ATOM 1337 C C . ILE A 1 173 ? 27.654 -7.986 -11.608 1.00 93.56 173 ILE A C 1
ATOM 1339 O O . ILE A 1 173 ? 28.287 -7.962 -10.554 1.00 93.56 173 ILE A O 1
ATOM 1343 N N . ARG A 1 174 ? 28.075 -7.355 -12.702 1.00 90.25 174 ARG A N 1
ATOM 1344 C CA . ARG A 1 174 ? 29.289 -6.535 -12.742 1.00 90.25 174 ARG A CA 1
ATOM 1345 C C . ARG A 1 174 ? 28.930 -5.055 -12.670 1.00 90.25 174 ARG A C 1
ATOM 1347 O O . ARG A 1 174 ? 28.255 -4.541 -13.562 1.00 90.25 174 ARG A O 1
ATOM 1354 N N . LEU A 1 175 ? 29.398 -4.382 -11.621 1.00 85.75 175 LEU A N 1
ATOM 1355 C CA . LEU A 1 175 ? 29.345 -2.926 -11.478 1.00 85.75 175 LEU A CA 1
ATOM 1356 C C . LEU A 1 175 ? 30.761 -2.372 -11.649 1.00 85.75 175 LEU A C 1
ATOM 1358 O O . LEU A 1 175 ? 31.601 -2.582 -10.775 1.00 85.75 175 LEU A O 1
ATOM 1362 N N . SER A 1 176 ? 31.020 -1.695 -12.772 1.00 75.81 176 SER A N 1
ATOM 1363 C CA . SER A 1 176 ? 32.323 -1.093 -13.111 1.00 75.81 176 SER A CA 1
ATOM 1364 C C . SER A 1 176 ? 33.534 -1.977 -12.729 1.00 75.81 176 SER A C 1
ATOM 1366 O O . SER A 1 176 ? 33.503 -3.183 -12.959 1.00 75.81 176 SER A O 1
ATOM 1368 N N . ALA A 1 177 ? 34.614 -1.415 -12.176 1.00 66.12 177 ALA A N 1
ATOM 1369 C CA . ALA A 1 177 ? 35.850 -2.137 -11.845 1.00 66.12 177 ALA A CA 1
ATOM 1370 C C . ALA A 1 177 ? 35.753 -3.031 -10.583 1.00 66.12 177 ALA A C 1
ATOM 1372 O O . ALA A 1 177 ? 36.779 -3.402 -10.015 1.00 66.12 177 ALA A O 1
ATOM 1373 N N . ARG A 1 178 ? 34.543 -3.351 -10.100 1.00 73.62 178 ARG A N 1
ATOM 1374 C CA . ARG A 1 178 ? 34.338 -4.177 -8.900 1.00 73.62 178 ARG A CA 1
ATOM 1375 C C . ARG A 1 178 ? 34.221 -5.660 -9.246 1.00 73.62 178 ARG A C 1
ATOM 1377 O O . ARG A 1 178 ? 33.823 -6.037 -10.349 1.00 73.62 178 ARG A O 1
ATOM 1384 N N . SER A 1 179 ? 34.514 -6.503 -8.257 1.00 79.00 179 SER A N 1
ATOM 1385 C CA . SER A 1 179 ? 34.231 -7.936 -8.331 1.00 79.00 179 SER A CA 1
ATOM 1386 C C . SER A 1 179 ? 32.739 -8.184 -8.606 1.00 79.00 179 SER A C 1
ATOM 1388 O O . SER A 1 179 ? 31.895 -7.448 -8.082 1.00 79.00 179 SER A O 1
ATOM 1390 N N . PRO A 1 180 ? 32.391 -9.210 -9.405 1.00 88.00 180 PRO A N 1
ATOM 1391 C CA . PRO A 1 180 ? 30.998 -9.551 -9.657 1.00 88.00 180 PRO A CA 1
ATOM 1392 C C . PRO A 1 180 ? 30.246 -9.848 -8.351 1.00 88.00 180 PRO A C 1
ATOM 1394 O O . PRO A 1 180 ? 30.732 -10.606 -7.514 1.00 88.00 180 PRO A O 1
ATOM 1397 N N . THR A 1 181 ? 29.059 -9.268 -8.187 1.00 91.62 181 THR A N 1
ATOM 1398 C CA . THR A 1 181 ? 28.169 -9.510 -7.041 1.00 91.62 181 THR A CA 1
ATOM 1399 C C . THR A 1 181 ? 27.106 -10.538 -7.433 1.00 91.62 181 THR A C 1
ATOM 1401 O O . THR A 1 181 ? 26.475 -10.360 -8.477 1.00 91.62 181 THR A O 1
ATOM 1404 N N . PRO A 1 182 ? 26.881 -11.609 -6.655 1.00 93.62 182 PRO A N 1
ATOM 1405 C CA . PRO A 1 182 ? 25.812 -12.554 -6.948 1.00 93.62 182 PRO A CA 1
ATOM 1406 C C . PRO A 1 182 ? 24.434 -11.927 -6.700 1.00 93.62 182 PRO A C 1
ATOM 1408 O O . PRO A 1 182 ? 24.206 -11.283 -5.679 1.00 93.62 182 PRO A O 1
ATOM 1411 N N . LEU A 1 183 ? 23.511 -12.158 -7.626 1.00 95.88 183 LEU A N 1
ATOM 1412 C CA . LEU A 1 183 ? 22.091 -11.844 -7.524 1.00 95.88 183 LEU A CA 1
ATOM 1413 C C . LEU A 1 183 ? 21.311 -13.154 -7.635 1.00 95.88 183 LEU A C 1
ATOM 1415 O O . LEU A 1 183 ? 21.541 -13.924 -8.567 1.00 95.88 183 LEU A O 1
ATOM 1419 N N . ALA A 1 184 ? 20.429 -13.436 -6.680 1.00 95.50 184 ALA A N 1
ATOM 1420 C CA . ALA A 1 184 ? 19.624 -14.654 -6.690 1.00 95.50 184 ALA A CA 1
ATOM 1421 C C . ALA A 1 184 ? 18.600 -14.663 -7.843 1.00 95.50 184 ALA A C 1
ATOM 1423 O O . ALA A 1 184 ? 18.338 -13.642 -8.472 1.00 95.50 184 ALA A O 1
ATOM 1424 N N . ALA A 1 185 ? 18.018 -15.828 -8.132 1.00 95.44 185 ALA A N 1
ATOM 1425 C CA . ALA A 1 185 ? 16.806 -15.882 -8.946 1.00 95.44 185 ALA A CA 1
ATOM 1426 C C . ALA A 1 185 ? 15.643 -15.247 -8.166 1.00 95.44 185 ALA A C 1
ATOM 1428 O O . ALA A 1 185 ? 15.558 -15.407 -6.948 1.00 95.44 185 ALA A O 1
ATOM 1429 N N . GLY A 1 186 ? 14.741 -14.547 -8.850 1.00 93.50 186 GLY A N 1
ATOM 1430 C CA . GLY A 1 186 ? 13.644 -13.847 -8.188 1.00 93.50 186 GLY A CA 1
ATOM 1431 C C . GLY A 1 186 ? 13.009 -12.757 -9.039 1.00 93.50 186 GLY A C 1
ATOM 1432 O O . GLY A 1 186 ? 13.232 -12.675 -10.247 1.00 93.50 186 GLY A O 1
ATOM 1433 N N . ARG A 1 187 ? 12.202 -11.914 -8.390 1.00 93.44 187 ARG A N 1
ATOM 1434 C CA . ARG A 1 187 ? 11.546 -10.764 -9.019 1.00 93.44 187 ARG A CA 1
ATOM 1435 C C . ARG A 1 187 ? 12.236 -9.488 -8.577 1.00 93.44 187 ARG A C 1
ATOM 1437 O O . ARG A 1 187 ? 12.546 -9.319 -7.398 1.00 93.44 187 ARG A O 1
ATOM 1444 N N . TYR A 1 188 ? 12.431 -8.579 -9.518 1.00 95.62 188 TYR A N 1
ATOM 1445 C CA . TYR A 1 188 ? 13.139 -7.332 -9.286 1.00 95.62 188 TYR A CA 1
ATOM 1446 C C . TYR A 1 188 ? 12.381 -6.151 -9.875 1.00 95.62 188 TYR A C 1
ATOM 1448 O O . TYR A 1 188 ? 11.785 -6.245 -10.951 1.00 95.62 188 TYR A O 1
ATOM 1456 N N . LEU A 1 189 ? 12.453 -5.026 -9.167 1.00 95.56 189 LEU A N 1
ATOM 1457 C CA . LEU A 1 189 ? 12.000 -3.728 -9.637 1.00 95.56 189 LEU A CA 1
ATOM 1458 C C . LEU A 1 189 ? 13.210 -2.855 -9.930 1.00 95.56 189 LEU A C 1
ATOM 1460 O O . LEU A 1 189 ? 14.139 -2.781 -9.127 1.00 95.56 189 LEU A O 1
ATOM 1464 N N . TYR A 1 190 ? 13.194 -2.181 -11.072 1.00 96.69 190 TYR A N 1
ATOM 1465 C CA . TYR A 1 190 ? 14.238 -1.226 -11.427 1.00 96.69 190 TYR A CA 1
ATOM 1466 C C . TYR A 1 190 ? 13.634 0.135 -11.742 1.00 96.69 190 TYR A C 1
ATOM 1468 O O . TYR A 1 190 ? 12.859 0.247 -12.691 1.00 96.69 190 TYR A O 1
ATOM 1476 N N . CYS A 1 191 ? 14.015 1.152 -10.973 1.00 94.38 191 CYS A N 1
ATOM 1477 C CA . CYS A 1 191 ? 13.635 2.539 -11.222 1.00 94.38 191 CYS A CA 1
ATOM 1478 C C . CYS A 1 191 ? 14.634 3.188 -12.187 1.00 94.38 191 CYS A C 1
ATOM 1480 O O . CYS A 1 191 ? 15.840 3.150 -11.944 1.00 94.38 191 CYS A O 1
ATOM 1482 N N . GLY A 1 192 ? 14.138 3.784 -13.270 1.00 93.75 192 GLY A N 1
ATOM 1483 C CA . GLY A 1 192 ? 14.980 4.425 -14.276 1.00 93.75 192 GLY A CA 1
ATOM 1484 C C . GLY A 1 192 ? 14.390 5.721 -14.824 1.00 93.75 192 GLY A C 1
ATOM 1485 O O . GLY A 1 192 ? 13.174 5.899 -14.877 1.00 93.75 192 GLY A O 1
ATOM 1486 N N . SER A 1 193 ? 15.260 6.619 -15.276 1.00 92.81 193 SER A N 1
ATOM 1487 C CA . SER A 1 193 ? 14.922 7.889 -15.926 1.00 92.81 193 SER A CA 1
ATOM 1488 C C . SER A 1 193 ? 14.967 7.785 -17.452 1.00 92.81 193 SER A C 1
ATOM 1490 O O . SER A 1 193 ? 15.750 7.017 -18.021 1.00 92.81 193 SER A O 1
ATOM 1492 N N . ALA A 1 194 ? 14.148 8.574 -18.149 1.00 93.00 194 ALA A N 1
ATOM 1493 C CA . ALA A 1 194 ? 13.998 8.563 -19.604 1.00 93.00 194 ALA A CA 1
ATOM 1494 C C . ALA A 1 194 ? 13.931 9.97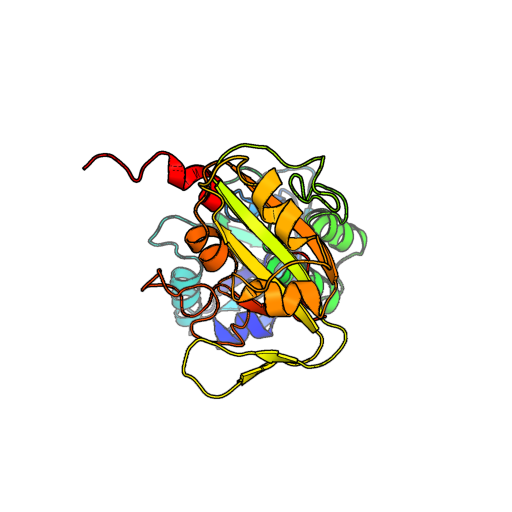6 -20.215 1.00 93.00 194 ALA A C 1
ATOM 1496 O O . ALA A 1 194 ? 13.020 10.302 -20.966 1.00 93.00 194 ALA A O 1
ATOM 1497 N N . ASN A 1 195 ? 14.948 10.798 -19.950 1.00 90.19 195 ASN A N 1
ATOM 1498 C CA . ASN A 1 195 ? 15.016 12.194 -20.419 1.00 90.19 195 ASN A CA 1
ATOM 1499 C C . ASN A 1 195 ? 15.612 12.366 -21.833 1.00 90.19 195 ASN A C 1
ATOM 1501 O O . ASN A 1 195 ? 15.885 13.479 -22.270 1.00 90.19 195 ASN A O 1
ATOM 1505 N N . GLY A 1 196 ? 15.885 11.263 -22.537 1.00 89.12 196 GLY A N 1
ATOM 1506 C CA . GLY A 1 196 ? 16.477 11.282 -23.878 1.00 89.12 196 GLY A CA 1
ATOM 1507 C C . GLY A 1 196 ? 15.440 11.277 -25.011 1.00 89.12 196 GLY A C 1
ATOM 1508 O O . GLY A 1 196 ? 14.239 11.178 -24.755 1.00 89.12 196 GLY A O 1
ATOM 1509 N N . PRO A 1 197 ? 15.894 11.310 -26.279 1.00 92.12 197 PRO A N 1
ATOM 1510 C CA . PRO A 1 197 ? 15.010 11.248 -27.443 1.00 92.12 197 PRO A CA 1
ATOM 1511 C C . PRO A 1 197 ? 14.075 10.030 -27.410 1.00 92.12 197 PRO A C 1
ATOM 1513 O O . PRO A 1 197 ? 14.519 8.906 -27.171 1.00 92.12 197 PRO A O 1
ATOM 1516 N N . GLY A 1 198 ? 12.783 10.262 -27.659 1.00 91.06 198 GLY A N 1
ATOM 1517 C CA . GLY A 1 198 ? 11.738 9.230 -27.639 1.00 91.06 198 GLY A CA 1
ATOM 1518 C C . GLY A 1 198 ? 11.226 8.838 -26.245 1.00 91.06 198 GLY A C 1
ATOM 1519 O O . GLY A 1 198 ? 10.355 7.970 -26.151 1.00 91.06 198 GLY A O 1
ATOM 1520 N N . GLY A 1 199 ? 11.742 9.465 -25.183 1.00 94.94 199 GLY A N 1
ATOM 1521 C CA . GLY A 1 199 ? 11.166 9.413 -23.842 1.00 94.94 199 GLY A CA 1
ATOM 1522 C C . GLY A 1 199 ? 11.093 8.016 -23.222 1.00 94.94 199 GLY A C 1
ATOM 1523 O O . GLY A 1 199 ? 11.907 7.127 -23.509 1.00 94.94 199 GLY A O 1
ATOM 1524 N N . ILE A 1 200 ? 10.091 7.826 -22.361 1.00 95.12 200 ILE A N 1
ATOM 1525 C CA . ILE A 1 200 ? 9.831 6.570 -21.645 1.00 95.12 200 ILE A CA 1
ATOM 1526 C C . ILE A 1 200 ? 9.654 5.409 -22.632 1.00 95.12 200 ILE A C 1
ATOM 1528 O O . ILE A 1 200 ? 10.319 4.381 -22.480 1.00 95.12 200 ILE A O 1
ATOM 1532 N N . LYS A 1 201 ? 8.840 5.582 -23.685 1.00 95.81 201 LYS A N 1
ATOM 1533 C CA . LYS A 1 201 ? 8.604 4.566 -24.724 1.00 95.81 201 LYS A CA 1
ATOM 1534 C C . LYS A 1 201 ? 9.89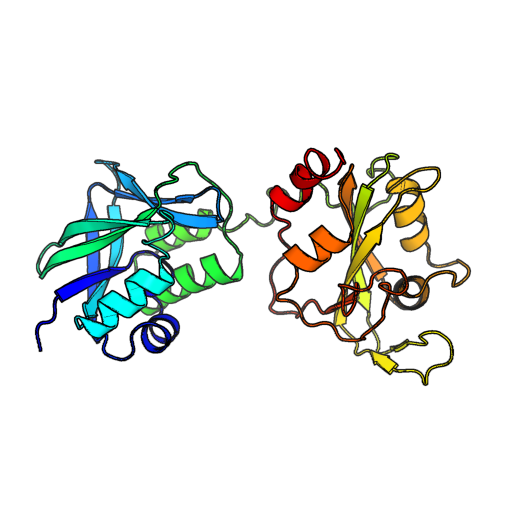8 4.022 -25.322 1.00 95.81 201 LYS A C 1
ATOM 1536 O O . LYS A 1 201 ? 10.098 2.806 -25.349 1.00 95.81 201 LYS A O 1
ATOM 1541 N N . ALA A 1 202 ? 10.795 4.898 -25.776 1.00 95.56 202 ALA A N 1
ATOM 1542 C CA . ALA A 1 202 ? 12.044 4.470 -26.402 1.00 95.56 202 ALA A CA 1
ATOM 1543 C C . ALA A 1 202 ? 12.969 3.743 -25.414 1.00 95.56 202 ALA A C 1
ATOM 1545 O O . ALA A 1 202 ? 13.586 2.730 -25.763 1.00 95.56 202 ALA A O 1
ATOM 1546 N N . ARG A 1 203 ? 13.063 4.234 -24.172 1.00 95.38 203 ARG A N 1
ATOM 1547 C CA . ARG A 1 203 ? 13.972 3.661 -23.174 1.00 95.38 203 ARG A CA 1
ATOM 1548 C C . ARG A 1 203 ? 13.490 2.313 -22.649 1.00 95.38 203 ARG A C 1
ATOM 1550 O O . ARG A 1 203 ? 14.246 1.345 -22.686 1.00 95.38 203 ARG A O 1
ATOM 1557 N N . VAL A 1 204 ? 12.227 2.217 -22.250 1.00 95.88 204 VAL A N 1
ATOM 1558 C CA . VAL A 1 204 ? 11.631 0.946 -21.818 1.00 95.88 204 VAL A CA 1
ATOM 1559 C C . VAL A 1 204 ? 11.584 -0.053 -22.974 1.00 95.88 204 VAL A C 1
ATOM 1561 O O . VAL A 1 204 ? 11.932 -1.215 -22.782 1.00 95.88 204 VAL A O 1
ATOM 1564 N N . GLY A 1 205 ? 11.256 0.389 -24.194 1.00 95.19 205 GLY A N 1
ATOM 1565 C CA . GLY A 1 205 ? 11.288 -0.468 -25.382 1.00 95.19 205 GLY A CA 1
ATOM 1566 C C . GLY A 1 205 ? 12.667 -1.080 -25.634 1.00 95.19 205 GLY A C 1
ATOM 1567 O O . GLY A 1 205 ? 12.774 -2.254 -25.984 1.00 95.19 205 GLY A O 1
ATOM 1568 N N . ARG A 1 206 ? 13.748 -0.337 -25.370 1.00 94.62 206 ARG A N 1
ATOM 1569 C CA . ARG A 1 206 ? 15.103 -0.901 -25.384 1.00 94.62 206 ARG A CA 1
ATOM 1570 C C . ARG A 1 206 ? 15.312 -1.936 -24.277 1.00 94.62 206 ARG A C 1
ATOM 1572 O O . ARG A 1 206 ? 15.912 -2.977 -24.538 1.00 94.62 206 ARG A O 1
ATOM 1579 N N . HIS A 1 207 ? 14.825 -1.697 -23.063 1.00 95.25 207 HIS A N 1
ATOM 1580 C CA . HIS A 1 207 ? 14.937 -2.677 -21.979 1.00 95.25 207 HIS A CA 1
ATOM 1581 C C . HIS A 1 207 ? 14.143 -3.960 -22.250 1.00 95.25 207 HIS A C 1
ATOM 1583 O O . HIS A 1 207 ? 14.620 -5.031 -21.898 1.00 95.25 207 HIS A O 1
ATOM 1589 N N . MET A 1 208 ? 13.023 -3.890 -22.967 1.00 93.75 208 MET A N 1
ATOM 1590 C CA . MET A 1 208 ? 12.238 -5.067 -23.359 1.00 93.75 208 MET A CA 1
ATOM 1591 C C . MET A 1 208 ? 12.891 -5.923 -24.465 1.00 93.75 208 MET A C 1
ATOM 1593 O O . MET A 1 208 ? 12.512 -7.077 -24.645 1.00 93.75 208 MET A O 1
ATOM 1597 N N . ARG A 1 209 ? 13.881 -5.405 -25.208 1.00 91.50 209 ARG A N 1
ATOM 1598 C CA . ARG A 1 209 ? 14.601 -6.174 -26.242 1.00 91.50 209 ARG A CA 1
ATOM 1599 C C . ARG A 1 209 ? 15.651 -7.100 -25.630 1.00 91.50 209 ARG A C 1
ATOM 1601 O O . ARG A 1 209 ? 16.480 -6.638 -24.853 1.00 91.50 209 ARG A O 1
ATOM 1608 N N . LEU A 1 210 ? 15.682 -8.365 -26.043 1.00 86.56 210 LEU A N 1
ATOM 1609 C CA . LEU A 1 210 ? 16.724 -9.312 -25.619 1.00 86.56 210 LEU A CA 1
ATOM 1610 C C . LEU A 1 210 ? 18.041 -9.099 -26.375 1.00 86.56 210 LEU A C 1
ATOM 1612 O O . LEU A 1 210 ? 19.100 -9.042 -25.761 1.00 86.56 210 LEU A O 1
ATOM 1616 N N . ASP A 1 211 ? 17.974 -8.921 -27.696 1.00 89.06 211 ASP A N 1
ATOM 1617 C CA . ASP A 1 211 ? 19.156 -8.673 -28.521 1.00 89.06 211 ASP A CA 1
ATOM 1618 C C . ASP A 1 211 ? 19.537 -7.183 -28.502 1.00 89.06 211 ASP A C 1
ATOM 1620 O O . ASP A 1 211 ? 18.930 -6.334 -29.180 1.00 89.06 211 ASP A O 1
ATOM 1624 N N . LYS A 1 212 ? 20.501 -6.858 -27.633 1.00 88.88 212 LYS A N 1
ATOM 1625 C CA . LYS A 1 212 ? 21.070 -5.520 -27.461 1.00 88.88 212 LYS A CA 1
ATOM 1626 C C . LYS A 1 212 ? 22.455 -5.574 -26.821 1.00 88.88 212 LYS A C 1
ATOM 1628 O O . LYS A 1 212 ? 22.770 -6.457 -26.030 1.00 88.88 212 LYS A O 1
ATOM 1633 N N . SER A 1 213 ? 23.255 -4.548 -27.094 1.00 89.00 213 SER A N 1
ATOM 1634 C CA . SER A 1 213 ? 24.491 -4.304 -26.354 1.00 89.00 213 SER A CA 1
ATOM 1635 C C . SER A 1 213 ? 24.208 -3.902 -24.902 1.00 89.00 213 SER A C 1
ATOM 1637 O O . SER A 1 213 ? 23.303 -3.102 -24.638 1.00 89.00 213 SER A O 1
ATOM 1639 N N . LEU A 1 214 ? 25.021 -4.419 -23.977 1.00 89.44 214 LEU A N 1
ATOM 1640 C CA . LEU A 1 214 ? 24.980 -4.073 -22.556 1.00 89.44 214 LEU A CA 1
ATOM 1641 C C . LEU A 1 214 ? 25.563 -2.671 -22.349 1.00 89.44 214 LEU A C 1
ATOM 1643 O O . LEU A 1 214 ? 26.777 -2.500 -22.264 1.00 89.44 214 LEU A O 1
ATOM 1647 N N . ARG A 1 215 ? 24.694 -1.659 -22.311 1.00 86.94 215 ARG A N 1
ATOM 1648 C CA . ARG A 1 215 ? 25.088 -0.256 -22.123 1.00 86.94 215 ARG A CA 1
ATOM 1649 C C . ARG A 1 215 ? 24.860 0.208 -20.688 1.00 86.94 215 ARG A C 1
ATOM 1651 O O . ARG A 1 215 ? 25.657 0.988 -20.177 1.00 86.94 215 ARG A O 1
ATOM 1658 N N . TRP A 1 216 ? 23.783 -0.248 -20.054 1.00 89.31 216 TRP A N 1
ATOM 1659 C CA . TRP A 1 216 ? 23.420 0.107 -18.680 1.00 89.31 216 TRP A CA 1
ATOM 1660 C C . TRP A 1 216 ? 23.468 -1.108 -17.760 1.00 89.31 216 TRP A C 1
ATOM 1662 O O . TRP A 1 216 ? 23.300 -2.238 -18.210 1.00 89.31 216 TRP A O 1
ATOM 1672 N N . HIS A 1 217 ? 23.645 -0.892 -16.452 1.00 92.00 217 HIS A N 1
ATOM 1673 C CA . HIS A 1 217 ? 23.695 -1.990 -15.478 1.00 92.00 217 HIS A CA 1
ATOM 1674 C C . HIS A 1 217 ? 22.459 -2.902 -15.565 1.00 92.00 217 HIS A C 1
ATOM 1676 O O . HIS A 1 217 ? 22.605 -4.123 -15.576 1.00 92.00 217 HIS A O 1
ATOM 1682 N N . VAL A 1 218 ? 21.260 -2.324 -15.725 1.00 94.00 218 VAL A N 1
ATOM 1683 C CA . VAL A 1 218 ? 19.996 -3.068 -15.874 1.00 94.00 218 VAL A CA 1
ATOM 1684 C C . VAL A 1 218 ? 19.944 -3.937 -17.135 1.00 94.00 218 VAL A C 1
ATOM 1686 O O . VAL A 1 218 ? 19.214 -4.927 -17.166 1.00 94.00 218 VAL A O 1
ATOM 1689 N N . ASP A 1 219 ? 20.752 -3.643 -18.161 1.00 94.38 219 ASP A N 1
ATOM 1690 C CA . ASP A 1 219 ? 20.787 -4.467 -19.368 1.00 94.38 219 ASP A CA 1
ATOM 1691 C C . ASP A 1 219 ? 21.214 -5.904 -19.030 1.00 94.38 219 ASP A C 1
ATOM 1693 O O . ASP A 1 219 ? 20.608 -6.823 -19.563 1.00 94.38 219 ASP A O 1
ATOM 1697 N N . GLN A 1 220 ? 22.124 -6.110 -18.062 1.00 94.38 220 GLN A N 1
ATOM 1698 C CA . GLN A 1 220 ? 22.533 -7.450 -17.602 1.00 94.38 220 GLN A CA 1
ATOM 1699 C C . GLN A 1 220 ? 21.336 -8.291 -17.128 1.00 94.38 220 GLN A C 1
ATOM 1701 O O . GLN A 1 220 ? 21.255 -9.477 -17.437 1.00 94.38 220 GLN A O 1
ATOM 1706 N N . LEU A 1 221 ? 20.389 -7.677 -16.409 1.00 95.25 221 LEU A N 1
ATOM 1707 C CA . LEU A 1 221 ? 19.190 -8.361 -15.912 1.00 95.25 221 LEU A CA 1
ATOM 1708 C C . LEU A 1 221 ? 18.180 -8.558 -17.036 1.00 95.25 221 LEU A C 1
ATOM 1710 O O . LEU A 1 221 ? 17.597 -9.626 -17.159 1.00 95.25 221 LEU A O 1
ATOM 1714 N N . THR A 1 222 ? 17.968 -7.538 -17.865 1.00 95.50 222 THR A N 1
ATOM 1715 C CA . THR A 1 222 ? 16.940 -7.593 -18.917 1.00 95.50 222 THR A CA 1
ATOM 1716 C C . THR A 1 222 ? 17.320 -8.475 -20.106 1.00 95.50 222 THR A C 1
ATOM 1718 O O . THR A 1 222 ? 16.435 -8.834 -20.873 1.00 95.50 222 THR A O 1
ATOM 1721 N N . THR A 1 223 ? 18.598 -8.833 -20.274 1.00 94.81 223 THR A N 1
ATOM 1722 C CA . THR A 1 223 ? 19.037 -9.849 -21.249 1.00 94.81 223 THR A CA 1
ATOM 1723 C C . THR A 1 223 ? 19.073 -11.262 -20.666 1.00 94.81 223 THR A C 1
ATOM 1725 O O . THR A 1 223 ? 18.958 -12.223 -21.418 1.00 94.81 223 THR A O 1
ATOM 1728 N N . ALA A 1 224 ? 19.261 -11.403 -19.349 1.00 94.06 224 ALA A N 1
ATOM 1729 C CA . ALA A 1 224 ? 19.311 -12.702 -18.666 1.00 94.06 224 ALA A CA 1
ATOM 1730 C C . ALA A 1 224 ? 17.944 -13.167 -18.125 1.00 94.06 224 ALA A C 1
ATOM 1732 O O . ALA A 1 224 ? 17.743 -14.355 -17.878 1.00 94.06 224 ALA A O 1
ATOM 1733 N N . GLY A 1 225 ? 17.019 -12.232 -17.915 1.00 93.00 225 GLY A N 1
ATOM 1734 C CA . GLY A 1 225 ? 15.663 -12.460 -17.430 1.00 93.00 225 GLY A CA 1
ATOM 1735 C C . GLY A 1 225 ? 14.600 -11.953 -18.401 1.00 93.00 225 GLY A C 1
ATOM 1736 O O . GLY A 1 225 ? 14.875 -11.610 -19.551 1.00 93.00 225 GLY A O 1
ATOM 1737 N N . LYS A 1 226 ? 13.358 -11.898 -17.922 1.00 92.25 226 LYS A N 1
ATOM 1738 C CA . LYS A 1 226 ? 12.194 -11.424 -18.671 1.00 92.25 226 LYS A CA 1
ATOM 1739 C C . LYS A 1 226 ? 11.698 -10.112 -18.079 1.00 92.25 226 LYS A C 1
ATOM 1741 O O . LYS A 1 226 ? 11.335 -10.057 -16.909 1.00 92.25 226 LYS A O 1
ATOM 1746 N N . VAL A 1 227 ? 11.601 -9.071 -18.903 1.00 94.88 227 VAL A N 1
ATOM 1747 C CA . VAL A 1 227 ? 10.843 -7.866 -18.539 1.00 94.88 227 VAL A CA 1
ATOM 1748 C C . VAL A 1 227 ? 9.358 -8.187 -18.678 1.00 94.88 227 VAL A C 1
ATOM 1750 O O . VAL A 1 227 ? 8.872 -8.398 -19.786 1.00 94.88 227 VAL A O 1
ATOM 1753 N N . VAL A 1 228 ? 8.646 -8.269 -17.556 1.00 90.44 228 VAL A N 1
ATOM 1754 C CA . VAL A 1 228 ? 7.202 -8.559 -17.525 1.00 90.44 228 VAL A CA 1
ATOM 1755 C C . VAL A 1 228 ? 6.400 -7.348 -18.002 1.00 90.44 228 VAL A C 1
ATOM 1757 O O . VAL A 1 228 ? 5.387 -7.492 -18.683 1.00 90.44 228 VAL A O 1
ATOM 1760 N N . GLY A 1 229 ? 6.877 -6.151 -17.671 1.00 90.62 229 GLY A N 1
ATOM 1761 C CA . GLY A 1 229 ? 6.288 -4.884 -18.076 1.00 90.62 229 GLY A CA 1
ATOM 1762 C C . GLY A 1 229 ? 6.955 -3.714 -17.366 1.00 90.62 229 GLY A C 1
ATOM 1763 O O . GLY A 1 229 ? 7.979 -3.878 -16.695 1.00 90.62 229 GLY A O 1
ATOM 1764 N N . ALA A 1 230 ? 6.373 -2.530 -17.519 1.00 92.81 230 ALA A N 1
ATOM 1765 C CA . ALA A 1 230 ? 6.866 -1.319 -16.885 1.00 92.81 230 ALA A CA 1
ATOM 1766 C C . ALA A 1 230 ? 5.736 -0.394 -16.447 1.00 92.81 230 ALA A C 1
ATOM 1768 O O . ALA A 1 230 ? 4.776 -0.205 -17.189 1.00 92.81 230 ALA A O 1
ATOM 1769 N N . TRP A 1 231 ? 5.901 0.240 -15.290 1.00 90.44 231 TRP A N 1
ATOM 1770 C CA . TRP A 1 231 ? 5.122 1.410 -14.910 1.00 90.44 231 TRP A CA 1
ATOM 1771 C C . TRP A 1 231 ? 5.731 2.678 -15.503 1.00 90.44 231 TRP A C 1
ATOM 1773 O O . TRP A 1 231 ? 6.942 2.862 -15.392 1.00 90.44 231 TRP A O 1
ATOM 1783 N N . ALA A 1 232 ? 4.916 3.553 -16.091 1.00 88.25 232 ALA A N 1
ATOM 1784 C CA . ALA A 1 232 ? 5.353 4.830 -16.657 1.00 88.25 232 ALA A CA 1
ATOM 1785 C C . ALA A 1 232 ? 4.870 6.035 -15.838 1.00 88.25 232 ALA A C 1
ATOM 1787 O O . ALA A 1 232 ? 3.698 6.132 -15.474 1.00 88.25 232 ALA A O 1
ATOM 1788 N N . PHE A 1 233 ? 5.772 6.987 -15.604 1.00 84.88 233 PHE A N 1
ATOM 1789 C CA . PHE A 1 233 ? 5.506 8.211 -14.853 1.00 84.88 233 PHE A CA 1
ATOM 1790 C C . PHE A 1 233 ? 6.078 9.414 -15.616 1.00 84.88 233 PHE A C 1
ATOM 1792 O O . PHE A 1 233 ? 7.245 9.773 -15.416 1.00 84.88 233 PHE A O 1
ATOM 1799 N N . PRO A 1 234 ? 5.292 10.019 -16.529 1.00 83.81 234 PRO A N 1
ATOM 1800 C CA . PRO A 1 234 ? 5.658 11.281 -17.164 1.00 83.81 234 PRO A CA 1
ATOM 1801 C C . PRO A 1 234 ? 6.032 12.335 -16.119 1.00 83.81 234 PRO A C 1
ATOM 1803 O O . PRO A 1 234 ? 5.421 12.386 -15.054 1.00 83.81 234 PRO A O 1
ATOM 1806 N N . ASP A 1 235 ? 7.063 13.124 -16.416 1.00 79.19 235 ASP A N 1
ATOM 1807 C CA . ASP A 1 235 ? 7.561 14.227 -15.576 1.00 79.19 235 ASP A CA 1
ATOM 1808 C C . ASP A 1 235 ? 8.052 13.838 -14.164 1.00 79.19 235 ASP A C 1
ATOM 1810 O O . ASP A 1 235 ? 8.434 14.703 -13.380 1.00 79.19 235 ASP A O 1
ATOM 1814 N N . ALA A 1 236 ? 8.101 12.545 -13.829 1.00 79.00 236 ALA A N 1
ATOM 1815 C CA . ALA A 1 236 ? 8.609 12.068 -12.547 1.00 79.00 236 ALA A CA 1
ATOM 1816 C C . ALA A 1 236 ? 10.131 11.861 -12.552 1.00 79.00 236 ALA A C 1
ATOM 1818 O O . ALA A 1 236 ? 10.761 11.660 -13.595 1.00 79.00 236 ALA A O 1
ATOM 1819 N N . GLN A 1 237 ? 10.714 11.830 -11.351 1.00 82.00 237 GLN A N 1
ATOM 1820 C CA . GLN A 1 237 ? 12.120 11.493 -11.133 1.00 82.00 237 GLN A CA 1
ATOM 1821 C C . GLN A 1 237 ? 12.266 10.078 -10.569 1.00 82.00 237 GLN A C 1
ATOM 1823 O O . GLN A 1 237 ? 11.526 9.668 -9.676 1.00 82.00 237 GLN A O 1
ATOM 1828 N N . GLU A 1 238 ? 13.272 9.341 -11.041 1.00 86.19 238 GLU A N 1
ATOM 1829 C CA . GLU A 1 238 ? 13.515 7.959 -10.606 1.00 86.19 238 GLU A CA 1
ATOM 1830 C C . GLU A 1 238 ? 13.771 7.846 -9.093 1.00 86.19 238 GLU A C 1
ATOM 1832 O O . GLU A 1 238 ? 13.292 6.905 -8.463 1.00 86.19 238 GLU A O 1
ATOM 1837 N N . CYS A 1 239 ? 14.424 8.841 -8.481 1.00 83.88 239 CYS A N 1
ATOM 1838 C CA . CYS A 1 239 ? 14.676 8.880 -7.038 1.00 83.88 239 CYS A CA 1
ATOM 1839 C C . CYS A 1 239 ? 13.381 8.931 -6.213 1.00 83.88 239 CYS A C 1
ATOM 1841 O O . CYS A 1 239 ? 13.300 8.294 -5.164 1.00 83.88 239 CYS A O 1
ATOM 1843 N N . ALA A 1 240 ? 12.350 9.637 -6.692 1.00 74.19 240 ALA A N 1
ATOM 1844 C CA . ALA A 1 240 ? 11.048 9.678 -6.026 1.00 74.19 240 ALA A CA 1
ATOM 1845 C C . ALA A 1 240 ? 10.368 8.298 -6.054 1.00 74.19 240 ALA A C 1
ATOM 1847 O O . ALA A 1 240 ? 9.791 7.860 -5.057 1.00 74.19 240 ALA A O 1
ATOM 1848 N N . LEU A 1 241 ? 10.516 7.563 -7.163 1.00 81.75 241 LEU A N 1
ATOM 1849 C CA . LEU A 1 241 ? 10.023 6.189 -7.280 1.00 81.75 241 LEU A CA 1
ATOM 1850 C C . LEU A 1 241 ? 10.765 5.251 -6.317 1.00 81.75 241 LEU A C 1
ATOM 1852 O O . LEU A 1 241 ? 10.123 4.493 -5.591 1.00 81.75 241 LEU A O 1
ATOM 1856 N N . VAL A 1 242 ? 12.097 5.346 -6.233 1.00 80.81 242 VAL A N 1
ATOM 1857 C CA . VAL A 1 242 ? 12.898 4.575 -5.260 1.00 80.81 242 VAL A CA 1
ATOM 1858 C C . VAL A 1 242 ? 12.487 4.889 -3.820 1.00 80.81 242 VAL A C 1
ATOM 1860 O O . VAL A 1 242 ? 12.356 3.969 -3.014 1.00 80.81 242 VAL A O 1
ATOM 1863 N N . ALA A 1 243 ? 12.242 6.160 -3.490 1.00 75.31 243 ALA A N 1
ATOM 1864 C CA . ALA A 1 243 ? 11.790 6.569 -2.162 1.00 75.31 243 ALA A CA 1
ATOM 1865 C C . ALA A 1 243 ? 10.415 5.973 -1.808 1.00 75.31 243 ALA A C 1
ATOM 1867 O O . ALA A 1 243 ? 10.238 5.460 -0.700 1.00 75.31 243 ALA A O 1
ATOM 1868 N N . SER A 1 244 ? 9.474 5.947 -2.761 1.00 67.69 244 SER A N 1
ATOM 1869 C CA . SER A 1 244 ? 8.162 5.304 -2.575 1.00 67.69 244 SER A CA 1
ATOM 1870 C C . SER A 1 244 ? 8.257 3.787 -2.337 1.00 67.69 244 SER A C 1
ATOM 1872 O O . SER A 1 244 ? 7.434 3.209 -1.631 1.00 67.69 244 SER A O 1
ATOM 1874 N N . LEU A 1 245 ? 9.317 3.153 -2.850 1.00 77.69 245 LEU A N 1
ATOM 1875 C CA . LEU A 1 245 ? 9.625 1.730 -2.683 1.00 77.69 245 LEU A CA 1
ATOM 1876 C C . LEU A 1 245 ? 10.708 1.470 -1.622 1.00 77.69 245 LEU A C 1
ATOM 1878 O O . LEU A 1 245 ? 11.309 0.398 -1.586 1.00 77.69 245 LEU A O 1
ATOM 1882 N N . SER A 1 246 ? 10.988 2.440 -0.749 1.00 78.62 246 SER A N 1
ATOM 1883 C CA . SER A 1 246 ? 12.126 2.381 0.179 1.00 78.62 246 SER A CA 1
ATOM 1884 C C . SER A 1 246 ? 12.093 1.191 1.143 1.00 78.62 246 SER A C 1
ATOM 1886 O O . SER A 1 246 ? 13.168 0.729 1.535 1.00 78.62 246 SER A O 1
ATOM 1888 N N . HIS A 1 247 ? 10.899 0.673 1.446 1.00 76.31 247 HIS A N 1
ATOM 1889 C CA . HIS A 1 247 ? 10.644 -0.520 2.258 1.00 76.31 247 HIS A CA 1
ATOM 1890 C C . HIS A 1 247 ? 11.162 -1.824 1.629 1.00 76.31 247 HIS A C 1
ATOM 1892 O O . HIS A 1 247 ? 11.354 -2.807 2.342 1.00 76.31 247 HIS A O 1
ATOM 1898 N N . LEU A 1 248 ? 11.409 -1.850 0.315 1.00 82.12 248 LEU A N 1
ATOM 1899 C CA . LEU A 1 248 ? 11.918 -3.035 -0.366 1.00 82.12 248 LEU A CA 1
ATOM 1900 C C . LEU A 1 248 ? 13.443 -3.192 -0.199 1.00 82.12 248 LEU A C 1
ATOM 1902 O O . LEU A 1 248 ? 14.185 -2.189 -0.197 1.00 82.12 248 LEU A O 1
ATOM 1906 N N . PRO A 1 249 ? 13.939 -4.444 -0.106 1.00 88.81 249 PRO A N 1
ATOM 1907 C CA . PRO A 1 249 ? 15.368 -4.727 -0.045 1.00 88.81 249 PRO A CA 1
ATOM 1908 C C . PRO A 1 249 ? 16.106 -4.234 -1.293 1.00 88.81 249 PRO A C 1
ATOM 1910 O O . PRO A 1 249 ? 15.575 -4.250 -2.402 1.00 88.81 249 PRO A O 1
ATOM 1913 N N . LYS A 1 250 ? 17.360 -3.812 -1.115 1.00 92.81 250 LYS A N 1
ATOM 1914 C CA . LYS A 1 250 ? 18.232 -3.298 -2.184 1.00 92.81 250 LYS A CA 1
ATOM 1915 C C . LYS A 1 250 ? 19.431 -4.236 -2.319 1.00 92.81 250 LYS A C 1
ATOM 1917 O O . LYS A 1 250 ? 20.419 -4.043 -1.611 1.00 92.81 250 LYS A O 1
ATOM 1922 N N . PRO A 1 251 ? 19.349 -5.267 -3.177 1.00 92.00 251 PRO A N 1
ATOM 1923 C CA . PRO A 1 251 ? 20.281 -6.394 -3.144 1.00 92.00 251 PRO A CA 1
ATOM 1924 C C . PRO A 1 251 ? 21.700 -6.015 -3.580 1.00 92.00 251 PRO A C 1
ATOM 1926 O O . PRO A 1 251 ? 22.658 -6.683 -3.206 1.00 92.00 251 PRO A O 1
ATOM 1929 N N . ILE A 1 252 ? 21.851 -4.949 -4.376 1.00 92.38 252 ILE A N 1
ATOM 1930 C CA . ILE A 1 252 ? 23.147 -4.532 -4.917 1.00 92.38 252 ILE A CA 1
ATOM 1931 C C . ILE A 1 252 ? 23.327 -3.017 -4.756 1.00 92.38 252 ILE A C 1
ATOM 1933 O O . ILE A 1 252 ? 22.758 -2.246 -5.539 1.00 92.38 252 ILE A O 1
ATOM 1937 N N . PRO A 1 253 ? 24.139 -2.567 -3.783 1.00 90.75 253 PRO A N 1
ATOM 1938 C CA . PRO A 1 253 ? 24.511 -1.163 -3.643 1.00 90.75 253 PRO A CA 1
ATOM 1939 C C . PRO A 1 253 ? 25.247 -0.617 -4.878 1.00 90.75 253 PRO A C 1
ATOM 1941 O O . PRO A 1 253 ? 26.136 -1.263 -5.432 1.00 90.75 253 PRO A O 1
ATOM 1944 N N . GLY A 1 254 ? 24.901 0.600 -5.292 1.00 89.50 254 GLY A N 1
ATOM 1945 C CA . GLY A 1 254 ? 25.436 1.295 -6.465 1.00 89.50 254 GLY A CA 1
ATOM 1946 C C . GLY A 1 254 ? 24.811 0.873 -7.798 1.00 89.50 254 GLY A C 1
ATOM 1947 O O . GLY A 1 254 ? 25.215 1.378 -8.848 1.00 89.50 254 GLY A O 1
ATOM 1948 N N . PHE A 1 255 ? 23.843 -0.051 -7.799 1.00 92.81 255 PHE A N 1
ATOM 1949 C CA . PHE A 1 255 ? 23.204 -0.497 -9.032 1.00 92.81 255 PHE A CA 1
ATOM 1950 C C . PHE A 1 255 ? 22.272 0.586 -9.584 1.00 92.81 255 PHE A C 1
ATOM 1952 O O . PHE A 1 255 ? 21.226 0.883 -9.012 1.00 92.81 255 PHE A O 1
ATOM 1959 N N . GLY A 1 256 ? 22.651 1.160 -10.726 1.00 87.69 256 GLY A N 1
ATOM 1960 C CA . GLY A 1 256 ? 21.841 2.158 -11.431 1.00 87.69 256 GLY A CA 1
ATOM 1961 C C . GLY A 1 256 ? 21.744 3.523 -10.744 1.00 87.69 256 GLY A C 1
ATOM 1962 O O . GLY A 1 256 ? 21.011 4.354 -11.248 1.00 87.69 256 GLY A O 1
ATOM 1963 N N . SER A 1 257 ? 22.481 3.749 -9.652 1.00 87.94 257 SER A N 1
ATOM 1964 C CA . SER A 1 257 ? 22.525 5.011 -8.898 1.00 87.94 257 SER A CA 1
ATOM 1965 C C . SER A 1 257 ? 23.880 5.725 -9.015 1.00 87.94 257 SER A C 1
ATOM 1967 O O . SER A 1 257 ? 24.296 6.446 -8.116 1.00 87.94 257 SER A O 1
ATOM 1969 N N . SER A 1 258 ? 24.634 5.495 -10.095 1.00 77.44 258 SER A N 1
ATOM 1970 C CA . SER A 1 258 ? 26.010 6.011 -10.232 1.00 77.44 258 SER A CA 1
ATOM 1971 C C . SER A 1 258 ? 26.092 7.540 -10.333 1.00 77.44 258 SER A C 1
ATOM 1973 O O . SER A 1 258 ? 27.120 8.119 -10.000 1.00 77.44 258 SER A O 1
ATOM 1975 N N . ASP A 1 259 ? 25.015 8.176 -10.774 1.00 78.00 259 ASP A N 1
ATOM 1976 C CA . ASP A 1 259 ? 24.788 9.617 -10.879 1.00 78.00 259 ASP A CA 1
ATOM 1977 C C . ASP A 1 259 ? 23.934 10.177 -9.723 1.00 78.00 259 ASP A C 1
ATOM 1979 O O . ASP A 1 259 ? 23.606 11.362 -9.714 1.00 78.00 259 ASP A O 1
ATOM 1983 N N . CYS A 1 260 ? 23.605 9.354 -8.718 1.00 81.44 260 CYS A N 1
ATOM 1984 C CA . CYS A 1 260 ? 22.780 9.735 -7.576 1.00 81.44 260 CYS A CA 1
ATOM 1985 C C . CYS A 1 260 ? 23.494 9.462 -6.245 1.00 81.44 260 CYS A C 1
ATOM 1987 O O . CYS A 1 260 ? 23.770 8.321 -5.881 1.00 81.44 260 CYS A O 1
ATOM 1989 N N . HIS A 1 261 ? 23.733 10.514 -5.459 1.00 77.94 261 HIS A N 1
ATOM 1990 C CA . HIS A 1 261 ? 24.406 10.396 -4.159 1.00 77.94 261 HIS A CA 1
ATOM 1991 C C . HIS A 1 261 ? 23.480 9.974 -3.006 1.00 77.94 261 HIS A C 1
ATOM 1993 O O . HIS A 1 261 ? 23.965 9.574 -1.952 1.00 77.94 261 HIS A O 1
ATOM 1999 N N . HIS A 1 262 ? 22.159 10.051 -3.193 1.00 81.75 262 HIS A N 1
ATOM 2000 C CA . HIS A 1 262 ? 21.176 9.787 -2.134 1.00 81.75 262 HIS A CA 1
ATOM 2001 C C . HIS A 1 262 ? 20.613 8.361 -2.162 1.00 81.75 262 HIS A C 1
ATOM 2003 O O . HIS A 1 262 ? 20.106 7.878 -1.150 1.00 81.75 262 HIS A O 1
ATOM 2009 N N . CYS A 1 263 ? 20.692 7.669 -3.301 1.00 85.19 263 CYS A N 1
ATOM 2010 C CA . CYS A 1 263 ? 20.143 6.326 -3.440 1.00 85.19 263 CYS A CA 1
ATOM 2011 C C . CYS A 1 263 ? 21.226 5.257 -3.277 1.00 85.19 263 CYS A C 1
ATOM 2013 O O . CYS A 1 263 ? 22.190 5.201 -4.039 1.00 85.19 263 CYS A O 1
ATOM 2015 N N . ILE A 1 264 ? 21.008 4.329 -2.339 1.00 87.81 264 ILE A N 1
ATOM 2016 C CA . ILE A 1 264 ? 21.861 3.138 -2.185 1.00 87.81 264 ILE A CA 1
ATOM 2017 C C . ILE A 1 264 ? 21.845 2.304 -3.470 1.00 87.81 264 ILE A C 1
ATOM 2019 O O . ILE A 1 264 ? 22.880 1.796 -3.880 1.00 87.81 264 ILE A O 1
ATOM 2023 N N . SER A 1 265 ? 20.677 2.137 -4.091 1.00 93.31 265 SER A N 1
ATOM 2024 C CA . SER A 1 265 ? 20.479 1.374 -5.324 1.00 93.31 265 SER A CA 1
ATOM 2025 C C . SER A 1 265 ? 19.144 1.755 -5.955 1.00 93.31 265 SER A C 1
ATOM 2027 O O . SER A 1 265 ? 18.198 2.059 -5.227 1.00 93.31 265 SER A O 1
ATOM 2029 N N . HIS A 1 266 ? 19.055 1.709 -7.283 1.00 93.81 266 HIS A N 1
ATOM 2030 C CA . HIS A 1 266 ? 17.785 1.801 -8.017 1.00 93.81 266 HIS A CA 1
ATOM 2031 C C . HIS A 1 266 ? 17.212 0.417 -8.364 1.00 93.81 266 HIS A C 1
ATOM 2033 O O . HIS A 1 266 ? 16.120 0.324 -8.925 1.00 93.81 266 HIS A O 1
ATOM 2039 N N . LEU A 1 267 ? 17.937 -0.658 -8.030 1.00 96.31 267 LEU A N 1
ATOM 2040 C CA . LEU A 1 267 ? 17.452 -2.031 -8.098 1.00 96.31 267 LEU A CA 1
ATOM 2041 C C . LEU A 1 267 ? 16.899 -2.445 -6.735 1.00 96.31 267 LEU A C 1
ATOM 2043 O O . LEU A 1 267 ? 17.605 -2.385 -5.724 1.00 96.31 267 LEU A O 1
ATOM 2047 N N . LEU A 1 268 ? 15.653 -2.901 -6.729 1.00 94.38 268 LEU A N 1
ATOM 2048 C CA . LEU A 1 268 ? 14.957 -3.385 -5.546 1.00 94.38 268 LEU A CA 1
ATOM 2049 C C . LEU A 1 268 ? 14.535 -4.839 -5.766 1.00 94.38 268 LEU A C 1
ATOM 2051 O O . LEU A 1 268 ? 14.109 -5.217 -6.858 1.00 94.38 268 LEU A O 1
ATOM 2055 N N . GLU A 1 269 ? 14.661 -5.661 -4.734 1.00 93.00 269 GLU A N 1
ATOM 2056 C CA . GLU A 1 269 ? 14.108 -7.012 -4.731 1.00 93.00 269 GLU A CA 1
ATOM 2057 C C . GLU A 1 269 ? 12.612 -6.946 -4.424 1.00 93.00 269 GLU A C 1
ATOM 2059 O O . GLU A 1 269 ? 12.191 -6.198 -3.542 1.00 93.00 269 GLU A O 1
ATOM 2064 N N . TRP A 1 270 ? 11.808 -7.726 -5.148 1.00 87.81 270 TRP A N 1
ATOM 2065 C CA . TRP A 1 270 ? 10.367 -7.807 -4.936 1.00 87.81 270 TRP A CA 1
ATOM 2066 C C . TRP A 1 270 ? 9.968 -9.210 -4.441 1.00 87.81 270 TRP A C 1
ATOM 2068 O O . TRP A 1 270 ? 9.711 -10.112 -5.251 1.00 87.81 270 TRP A O 1
ATOM 2078 N N . PRO A 1 271 ? 9.920 -9.419 -3.106 1.00 77.38 271 PRO A N 1
ATOM 2079 C CA . PRO A 1 271 ? 9.693 -10.732 -2.500 1.00 77.38 271 PRO A CA 1
ATOM 2080 C C . PRO A 1 271 ? 8.406 -11.377 -3.000 1.00 77.38 271 PRO A C 1
ATOM 2082 O O . PRO A 1 271 ? 7.428 -10.670 -3.212 1.00 77.38 271 PRO A O 1
ATOM 2085 N N . ALA A 1 272 ? 8.365 -12.705 -3.155 1.00 66.56 272 ALA A N 1
ATOM 2086 C CA . ALA A 1 272 ? 7.182 -13.438 -3.639 1.00 66.56 272 ALA A CA 1
ATOM 2087 C C . ALA A 1 272 ? 5.894 -13.127 -2.845 1.00 66.56 272 ALA A C 1
ATOM 2089 O O . ALA A 1 272 ? 4.802 -13.118 -3.408 1.00 66.56 272 ALA A O 1
ATOM 2090 N N . THR A 1 273 ? 6.048 -12.841 -1.552 1.00 59.91 273 THR A N 1
ATOM 2091 C CA . THR A 1 273 ? 4.979 -12.487 -0.610 1.00 59.91 273 THR A CA 1
ATOM 2092 C C . THR A 1 273 ? 4.545 -11.025 -0.687 1.00 59.91 273 THR A C 1
ATOM 2094 O O . THR A 1 273 ? 3.478 -10.694 -0.182 1.00 59.91 273 THR A O 1
ATOM 2097 N N . ALA A 1 274 ? 5.345 -10.153 -1.305 1.00 49.75 274 ALA A N 1
ATOM 2098 C CA . ALA A 1 274 ? 5.017 -8.745 -1.451 1.00 49.75 274 ALA A CA 1
ATOM 2099 C C . ALA A 1 274 ? 3.972 -8.555 -2.556 1.00 49.75 274 ALA A C 1
ATOM 2101 O O . ALA A 1 274 ? 4.062 -9.129 -3.649 1.00 49.75 274 ALA A O 1
ATOM 2102 N N . CYS A 1 275 ? 2.986 -7.715 -2.267 1.00 51.50 275 CYS A N 1
ATOM 2103 C CA . CYS A 1 275 ? 1.929 -7.373 -3.204 1.00 51.50 275 CYS A CA 1
ATOM 2104 C C . CYS A 1 275 ? 2.419 -6.420 -4.311 1.00 51.50 275 CYS A C 1
ATOM 2106 O O . CYS A 1 275 ? 3.566 -5.973 -4.290 1.00 51.50 275 CYS A O 1
ATOM 2108 N N . LEU A 1 276 ? 1.568 -6.146 -5.312 1.00 54.72 276 LEU A N 1
ATOM 2109 C CA . LEU A 1 276 ? 1.909 -5.283 -6.454 1.00 54.72 276 LEU A CA 1
ATOM 2110 C C . LEU A 1 276 ? 2.453 -3.918 -5.994 1.00 54.72 276 LEU A C 1
ATOM 2112 O O . LEU A 1 276 ? 1.864 -3.316 -5.099 1.00 54.72 276 LEU A O 1
ATOM 2116 N N . PRO A 1 277 ? 3.531 -3.393 -6.602 1.00 54.91 277 PRO A N 1
ATOM 2117 C CA . PRO A 1 277 ? 4.091 -2.111 -6.195 1.00 54.91 277 PRO A CA 1
ATOM 2118 C C . PRO A 1 277 ? 3.055 -1.001 -6.382 1.00 54.91 277 PRO A C 1
ATOM 2120 O O . PRO A 1 277 ? 2.528 -0.810 -7.481 1.00 54.91 277 PRO A O 1
ATOM 2123 N N . TYR A 1 278 ? 2.759 -0.277 -5.304 1.00 51.16 278 TYR A N 1
ATOM 2124 C CA . TYR A 1 278 ? 1.888 0.891 -5.331 1.00 51.16 278 TYR A CA 1
ATOM 2125 C C . TYR A 1 278 ? 2.736 2.163 -5.295 1.00 51.16 278 TYR A C 1
ATOM 2127 O O . TYR A 1 278 ? 3.553 2.351 -4.395 1.00 51.16 278 TYR A O 1
ATOM 2135 N N . PHE A 1 279 ? 2.538 3.040 -6.278 1.00 54.97 279 PHE A N 1
ATOM 2136 C CA . PHE A 1 279 ? 3.285 4.287 -6.420 1.00 54.97 279 PHE A CA 1
ATOM 2137 C C . PHE A 1 279 ? 2.410 5.449 -5.957 1.00 54.97 279 PHE A C 1
ATOM 2139 O O . PHE A 1 279 ? 1.387 5.750 -6.571 1.00 54.97 279 PHE A O 1
ATOM 2146 N N . MET A 1 280 ? 2.788 6.078 -4.842 1.00 41.41 280 MET A N 1
ATOM 2147 C CA . MET A 1 280 ? 1.998 7.148 -4.230 1.00 41.41 280 MET A CA 1
ATOM 2148 C C . MET A 1 280 ? 1.888 8.388 -5.128 1.00 41.41 280 MET A C 1
ATOM 2150 O O . MET A 1 280 ? 2.831 8.766 -5.818 1.00 41.41 280 MET A O 1
ATOM 2154 N N . SER A 1 281 ? 0.752 9.089 -5.052 1.00 38.06 281 SER A N 1
ATOM 2155 C CA . SER A 1 281 ? 0.435 10.241 -5.909 1.00 38.06 281 SER A CA 1
ATOM 2156 C C . SER A 1 281 ? 1.376 11.447 -5.769 1.00 38.06 281 SER A C 1
ATOM 2158 O O . SER A 1 281 ? 1.403 12.289 -6.662 1.00 38.06 281 SER A O 1
ATOM 2160 N N . TRP A 1 282 ? 2.135 11.572 -4.672 1.00 40.34 282 TRP A N 1
ATOM 2161 C CA . TRP A 1 282 ? 3.128 12.647 -4.508 1.00 40.34 282 TRP A CA 1
ATOM 2162 C C . TRP A 1 282 ? 4.361 12.441 -5.401 1.00 40.34 282 TRP A C 1
ATOM 2164 O O . TRP A 1 282 ? 4.898 13.418 -5.913 1.00 40.34 282 TRP A O 1
ATOM 2174 N N . ALA A 1 283 ? 4.714 11.188 -5.726 1.00 40.53 283 ALA A N 1
ATOM 2175 C CA . ALA A 1 283 ? 5.790 10.876 -6.672 1.00 40.53 283 ALA A CA 1
ATOM 2176 C C . ALA A 1 283 ? 5.494 11.382 -8.102 1.00 40.53 283 ALA A C 1
ATOM 2178 O O . ALA A 1 283 ? 6.399 11.467 -8.927 1.00 40.53 283 ALA A O 1
ATOM 2179 N N . ILE A 1 284 ? 4.229 11.732 -8.380 1.00 43.34 284 ILE A N 1
ATOM 2180 C CA . ILE A 1 284 ? 3.742 12.320 -9.636 1.00 43.34 284 ILE A CA 1
ATOM 2181 C C . ILE A 1 284 ? 3.634 13.858 -9.535 1.00 43.34 284 ILE A C 1
ATOM 2183 O O . ILE A 1 284 ? 3.677 14.538 -10.555 1.00 43.34 284 ILE A O 1
ATOM 2187 N N . LYS A 1 285 ? 3.488 14.428 -8.326 1.00 36.19 285 LYS A N 1
ATOM 2188 C CA . LYS A 1 285 ? 3.180 15.859 -8.110 1.00 36.19 285 LYS A CA 1
ATOM 2189 C C . LYS A 1 285 ? 4.377 16.732 -7.721 1.00 36.19 285 LYS A C 1
ATOM 2191 O O . LYS A 1 285 ? 4.328 17.932 -7.984 1.00 36.19 285 LYS A O 1
ATOM 2196 N N . ASP A 1 286 ? 5.451 16.168 -7.169 1.00 34.81 286 ASP A N 1
ATOM 2197 C CA . ASP A 1 286 ? 6.633 16.954 -6.762 1.00 34.81 286 ASP A CA 1
ATOM 2198 C C . ASP A 1 286 ? 7.458 17.508 -7.945 1.00 34.81 286 ASP A C 1
ATOM 2200 O O . ASP A 1 286 ? 8.409 18.265 -7.748 1.00 34.81 286 ASP A O 1
ATOM 2204 N N . SER A 1 287 ? 7.061 17.222 -9.189 1.00 39.25 287 SER A N 1
ATOM 2205 C CA . SER A 1 287 ? 7.618 17.833 -10.403 1.00 39.25 287 SER A CA 1
ATOM 2206 C C . SER A 1 287 ? 7.194 19.294 -10.625 1.00 39.25 287 SER A C 1
ATOM 2208 O O . SER A 1 287 ? 7.770 19.964 -11.479 1.00 39.25 287 SER A O 1
ATOM 2210 N N . LEU A 1 288 ? 6.231 19.823 -9.856 1.00 35.47 288 LEU A N 1
ATOM 2211 C CA . LEU A 1 288 ? 5.717 21.192 -10.031 1.00 35.47 288 LEU A CA 1
ATOM 2212 C C . LEU A 1 288 ? 6.223 22.218 -9.002 1.00 35.47 288 LEU A C 1
ATOM 2214 O O . LEU A 1 288 ? 5.937 23.405 -9.157 1.00 35.47 288 LEU A O 1
ATOM 2218 N N . SER A 1 289 ? 6.977 21.815 -7.973 1.00 32.56 289 SER A N 1
ATOM 2219 C CA . SER A 1 289 ? 7.402 22.734 -6.898 1.00 32.56 289 SER A CA 1
ATOM 2220 C C . SER A 1 289 ? 8.903 22.792 -6.613 1.00 32.56 289 SER A C 1
ATOM 2222 O O . SER A 1 289 ? 9.307 23.573 -5.755 1.00 32.56 289 SER A O 1
ATOM 2224 N N . ALA A 1 290 ? 9.742 22.031 -7.321 1.00 31.91 290 ALA A N 1
ATOM 2225 C CA . ALA A 1 290 ? 11.178 21.961 -7.034 1.00 31.91 290 ALA A CA 1
ATOM 2226 C C . ALA A 1 290 ? 12.088 22.735 -8.009 1.00 31.91 290 ALA A C 1
ATOM 2228 O O . ALA A 1 290 ? 13.291 22.500 -8.000 1.00 31.91 290 ALA A O 1
ATOM 2229 N N . ASP A 1 291 ? 11.559 23.672 -8.809 1.00 32.62 291 ASP A N 1
ATOM 2230 C CA . ASP A 1 291 ? 12.402 24.538 -9.650 1.00 32.62 291 ASP A CA 1
ATOM 2231 C C . ASP A 1 291 ? 11.895 25.992 -9.707 1.00 32.62 291 ASP A C 1
ATOM 2233 O O . ASP A 1 291 ? 11.260 26.450 -10.657 1.00 32.62 291 ASP A O 1
ATOM 2237 N N . ARG A 1 292 ? 12.138 26.718 -8.609 1.00 33.31 292 ARG A N 1
ATOM 2238 C CA . ARG A 1 292 ? 12.402 28.167 -8.605 1.00 33.31 292 ARG A CA 1
ATOM 2239 C C . ARG A 1 292 ? 13.401 28.474 -7.495 1.00 33.31 292 ARG A C 1
ATOM 2241 O O . ARG A 1 292 ? 13.013 28.967 -6.430 1.00 33.31 292 ARG A O 1
ATOM 2248 N N . ARG A 1 293 ? 14.674 28.187 -7.751 1.00 30.23 293 ARG A N 1
ATOM 2249 C CA . ARG A 1 293 ? 15.789 29.040 -7.325 1.00 30.23 293 ARG A CA 1
ATOM 2250 C C . ARG A 1 293 ? 17.089 28.634 -7.995 1.00 30.23 293 ARG A C 1
ATOM 2252 O O . ARG A 1 293 ? 17.432 27.441 -7.902 1.00 30.23 293 ARG A O 1
#

pLDDT: mean 82.65, std 16.33, range [30.23, 97.38]

Foldseek 3Di:
DDKFKAWFQFLCLFPVVLCVQAVQKDWPAKAKDAQWDWAQFAVQGIFIDGDRHDMGMTTIIIGDPVSVVSVCVVCVVVVQQWDWDWDQTPPPGTHIYIGGPGPHHHAHFQVRLVSSLVSCVVRPHDPVNSVVSVVSHCPPVNDVPQKFQALVPHAQAWEKKKWKWFAQAWDFFDDPPDGTDIDGGAIKIFIDTFHDGSHPSVVVNVLQDLPDDDPASSNRRSNRTHGRTMGDAHLFDSVLQCVLVVVFDDRQAPHNCVVPPPDRYRMGGQDPPHDDRDRRPVRNVVSPPPDDD

Radius of gyration: 22.85 Å; chains: 1; bounding box: 63×47×66 Å

Sequence (293 aa):
MMTRLYFAYGSNMCKTQMAARSPGAQRLGSVEIAGYRFLINKQGYATLISDPSARIFGTIWSITEQDEAQLDIYESVASSLYLKDIIDIPNYGPALVYFALDQAPGIPGIDYIEAIIEAARDQGFPLPYIKELASWRVKAGEPVANFHTNCDSLPSTAGAYVLWIDLPNALSIRLSARSPTPLAAGRYLYCGSANGPGGIKARVGRHMRLDKSLRWHVDQLTTAGKVVGAWAFPDAQECALVASLSHLPKPIPGFGSSDCHHCISHLLEWPATACLPYFMSWAIKDSLSADRR